Protein AF-A0A3M7R0P4-F1 (afdb_monomer)

Solvent-accessible surface area (backbone atoms only — not comparable to full-atom values): 18781 Å² total; per-residue (Å²): 135,88,77,83,78,81,60,70,71,68,47,66,86,29,44,55,89,46,49,51,70,25,66,38,60,61,33,36,58,45,51,63,69,63,66,59,54,54,45,71,60,75,84,54,96,76,59,86,69,72,52,76,65,66,51,65,67,41,59,77,62,39,54,46,45,60,33,28,41,75,83,81,67,46,54,26,34,36,33,36,58,48,28,71,69,57,50,48,43,46,47,66,75,56,15,62,67,77,87,91,68,101,72,29,47,62,55,64,50,68,78,39,38,78,57,40,37,42,87,70,51,44,71,60,41,50,54,49,31,62,74,66,64,33,66,48,39,77,59,59,42,60,65,56,50,51,42,51,51,50,26,60,46,74,57,41,95,65,80,82,82,52,55,67,54,36,29,40,53,44,45,13,53,53,41,30,46,55,67,31,33,26,68,56,48,28,47,63,44,30,30,94,82,70,36,53,35,45,46,65,76,39,21,27,15,42,28,40,34,28,45,57,74,53,47,36,50,59,79,42,72,85,48,59,68,72,58,45,53,50,50,53,52,41,47,54,53,51,49,46,45,33,55,63,42,100,76,42,40,35,54,38,59,77,68,66,50,43,78,36,28,23,44,34,79,90,78,70,44,50,30,41,73,60,50,60,49,40,37,50,34,59,39,56,59,49,24,71,75,70,36,84,87,57,80,40,80,43,79,64,49,72,38,82,52,68,95,79,42,72,36,88,46,82,55,71,71,61,53,56,73,32,68,38,66,45,47,45,61,55,44,71,72,73,91

Radius of gyration: 20.64 Å; Cα contacts (8 Å, |Δi|>4): 517; chains: 1; bounding box: 51×49×60 Å

Foldseek 3Di:
DDDDDPQLCVVVVQPQVLALLFQDCLCVCVSHPVPQVFPFPPPPPPPPFCDPVLCVVPVQAFQKGWTARPPPRFTKIKTFLGGPVLVVCCCPVQVRDDDDDPDHVCCCCVVCVVCQLDQHDQVSVLVSCVVLVQQQENRDDNVNSVLLCCLSVVSPPDDPPHSVSSNSSSSSSSSCSNRFCVSSCCSSQPVVVVAQAWHWPAGGTRMTMTGDAGHFQVVCPVPDPVVNVLLLVQLLVNQVCCLDDPQLKRKAAPDDDSSQWGADPVVSHIHRHGPRRIHIERLVVLCVVVHVPDADEDEWDWDQPDPPGTDTDDDSVVVNNHSHYCRSVVSSVVD

Structure (mmCIF, N/CA/C/O backbone):
data_AF-A0A3M7R0P4-F1
#
_entry.id   AF-A0A3M7R0P4-F1
#
loop_
_atom_site.group_PDB
_atom_site.id
_atom_site.type_symbol
_atom_site.label_atom_id
_atom_site.label_alt_id
_atom_site.label_comp_id
_atom_site.label_asym_id
_atom_site.label_entity_id
_atom_site.label_seq_id
_atom_site.pdbx_PDB_ins_code
_atom_site.Cartn_x
_atom_site.Cartn_y
_atom_site.Cartn_z
_atom_site.occupancy
_atom_site.B_iso_or_equiv
_atom_site.auth_seq_id
_atom_site.auth_comp_id
_atom_site.auth_asym_id
_atom_site.auth_atom_id
_atom_site.pdbx_PDB_model_num
ATOM 1 N N . MET A 1 1 ? -8.922 9.149 36.152 1.00 27.83 1 MET A N 1
ATOM 2 C CA . MET A 1 1 ? -8.377 8.538 34.925 1.00 27.83 1 MET A CA 1
ATOM 3 C C . MET A 1 1 ? -8.360 9.630 33.878 1.00 27.83 1 MET A C 1
ATOM 5 O O . MET A 1 1 ? -9.424 10.050 33.448 1.00 27.83 1 MET A O 1
ATOM 9 N N . LEU A 1 2 ? -7.178 10.199 33.639 1.00 22.20 2 LEU A N 1
ATOM 10 C CA . LEU A 1 2 ? -6.955 11.249 32.648 1.00 22.20 2 LEU A CA 1
ATOM 11 C C . LEU A 1 2 ? -7.059 10.598 31.268 1.00 22.20 2 LEU A C 1
ATOM 13 O O . LEU A 1 2 ? -6.263 9.726 30.938 1.00 22.20 2 LEU A O 1
ATOM 17 N N . TYR A 1 3 ? -8.099 10.952 30.523 1.00 29.12 3 TYR A N 1
ATOM 18 C CA . TYR A 1 3 ? -8.194 10.632 29.109 1.00 29.12 3 TYR A CA 1
ATOM 19 C C . TYR A 1 3 ? -7.454 11.741 28.373 1.00 29.12 3 TYR A C 1
ATOM 21 O O . TYR A 1 3 ? -7.948 12.865 28.318 1.00 29.12 3 TYR A O 1
ATOM 29 N N . ASP A 1 4 ? -6.264 11.443 27.855 1.00 30.52 4 ASP A N 1
ATOM 30 C CA . ASP A 1 4 ? -5.538 12.409 27.038 1.00 30.52 4 ASP A CA 1
ATOM 31 C C . ASP A 1 4 ? -6.337 12.675 25.755 1.00 30.52 4 ASP A C 1
ATOM 33 O O . ASP A 1 4 ? -6.666 11.770 24.976 1.00 30.52 4 ASP A O 1
ATOM 37 N N . HIS A 1 5 ? -6.722 13.936 25.590 1.00 34.69 5 HIS A N 1
ATOM 38 C CA . HIS A 1 5 ? -7.255 14.475 24.354 1.00 34.69 5 HIS A CA 1
ATOM 39 C C . HIS A 1 5 ? -6.088 14.587 23.370 1.00 34.69 5 HIS A C 1
ATOM 41 O O . HIS A 1 5 ? -5.139 15.320 23.628 1.00 34.69 5 HIS A O 1
ATOM 47 N N . VAL A 1 6 ? -6.140 13.872 22.245 1.00 40.09 6 VAL A N 1
ATOM 48 C CA . VAL A 1 6 ? -5.249 14.175 21.120 1.00 40.09 6 VAL A CA 1
ATOM 49 C C . VAL A 1 6 ? -5.914 15.301 20.342 1.00 40.09 6 VAL A C 1
ATOM 51 O O . VAL A 1 6 ? -6.730 15.063 19.454 1.00 40.09 6 VAL A O 1
ATOM 54 N N . GLU A 1 7 ? -5.623 16.541 20.720 1.00 44.38 7 GLU A N 1
ATOM 55 C CA . GLU A 1 7 ? -5.888 17.674 19.842 1.00 44.38 7 GLU A CA 1
ATOM 56 C C . GLU A 1 7 ? -4.897 17.579 18.676 1.00 44.38 7 GLU A C 1
ATOM 58 O O . GLU A 1 7 ? -3.695 17.781 18.845 1.00 44.38 7 GLU A O 1
ATOM 63 N N . VAL A 1 8 ? -5.387 17.259 17.473 1.00 50.47 8 VAL A N 1
ATOM 64 C CA . VAL A 1 8 ? -4.577 17.330 16.238 1.00 50.47 8 VAL A CA 1
ATOM 65 C C . VAL A 1 8 ? -4.037 18.759 16.015 1.00 50.47 8 VAL A C 1
ATOM 67 O O . VAL A 1 8 ? -3.038 18.947 15.321 1.00 50.47 8 VAL A O 1
ATOM 70 N N . GLU A 1 9 ? -4.631 19.753 16.689 1.00 46.50 9 GLU A N 1
ATOM 71 C CA . GLU A 1 9 ? -4.150 21.136 16.778 1.00 46.50 9 GLU A CA 1
ATOM 72 C C . GLU A 1 9 ? -2.746 21.266 17.393 1.00 46.50 9 GLU A C 1
ATOM 74 O O . GLU A 1 9 ? -2.045 22.229 17.087 1.00 46.50 9 GLU A O 1
ATOM 79 N N . ASP A 1 10 ? -2.274 20.298 18.191 1.00 50.44 10 ASP A N 1
ATOM 80 C CA . ASP A 1 10 ? -0.954 20.384 18.833 1.00 50.44 10 ASP A CA 1
ATOM 81 C C . ASP A 1 10 ? 0.206 20.287 17.819 1.00 50.44 10 ASP A C 1
ATOM 83 O O . ASP A 1 10 ? 1.357 20.527 18.172 1.00 50.44 10 ASP A O 1
ATOM 87 N N . GLY A 1 11 ? -0.049 19.940 16.545 1.00 58.59 11 GLY A N 1
ATOM 88 C CA . GLY A 1 11 ? 0.928 19.947 15.437 1.00 58.59 11 GLY A CA 1
ATOM 89 C C . GLY A 1 11 ? 2.116 18.977 15.584 1.00 58.59 11 GLY A C 1
ATOM 90 O O . GLY A 1 11 ? 2.753 18.602 14.598 1.00 58.59 11 GLY A O 1
ATOM 91 N N . ARG A 1 12 ? 2.387 18.514 16.808 1.00 66.06 12 ARG A N 1
ATOM 92 C CA . ARG A 1 12 ? 3.443 17.592 17.215 1.00 66.06 12 ARG A CA 1
ATOM 93 C C . ARG A 1 12 ? 3.191 16.192 16.680 1.00 66.06 12 ARG A C 1
ATOM 95 O O . ARG A 1 12 ? 4.137 15.560 16.234 1.00 66.06 12 ARG A O 1
ATOM 102 N N . ILE A 1 13 ? 1.932 15.747 16.644 1.00 73.00 13 ILE A N 1
ATOM 103 C CA . ILE A 1 13 ? 1.560 14.439 16.082 1.00 73.00 13 ILE A CA 1
ATOM 104 C C . ILE A 1 13 ? 1.784 14.360 14.565 1.00 73.00 13 ILE A C 1
ATOM 106 O O . ILE A 1 13 ? 2.075 13.287 14.046 1.00 73.00 13 ILE A O 1
ATOM 110 N N . LEU A 1 14 ? 1.683 15.499 13.873 1.00 79.19 14 LEU A N 1
ATOM 111 C CA . LEU A 1 14 ? 1.838 15.593 12.421 1.00 79.19 14 LEU A CA 1
ATOM 112 C C . LEU A 1 14 ? 3.314 15.586 12.007 1.00 79.19 14 LEU A C 1
ATOM 114 O O . LEU A 1 14 ? 3.636 15.164 10.903 1.00 79.19 14 LEU A O 1
ATOM 118 N N . GLU A 1 15 ? 4.217 16.064 12.869 1.00 80.25 15 GLU A N 1
ATOM 119 C CA . GLU A 1 15 ? 5.660 16.149 12.593 1.00 80.25 15 GLU A CA 1
ATOM 120 C C . GLU A 1 15 ? 6.001 16.964 11.324 1.00 80.25 15 GLU A C 1
ATOM 122 O O . GLU A 1 15 ? 6.972 16.691 10.625 1.00 80.25 15 GLU A O 1
ATOM 127 N N . LEU A 1 16 ? 5.240 18.030 11.035 1.00 78.88 16 LEU A N 1
ATOM 128 C CA . LEU A 1 16 ? 5.416 18.859 9.825 1.00 78.88 16 LEU A CA 1
ATOM 129 C C . LEU A 1 16 ? 6.801 19.508 9.691 1.00 78.88 16 LEU A C 1
ATOM 131 O O . LEU A 1 16 ? 7.259 19.791 8.588 1.00 78.88 16 LEU A O 1
ATOM 135 N N . HIS A 1 17 ? 7.503 19.704 10.806 1.00 78.56 17 HIS A N 1
ATOM 136 C CA . HIS A 1 17 ? 8.877 20.207 10.819 1.00 78.56 17 HIS A CA 1
ATOM 137 C C . HIS A 1 17 ? 9.896 19.230 10.195 1.00 78.56 17 HIS A C 1
ATOM 139 O O . HIS A 1 17 ? 11.037 19.620 9.964 1.00 78.56 17 HIS A O 1
ATOM 145 N N . LYS A 1 18 ? 9.501 17.976 9.926 1.00 79.06 18 LYS A N 1
ATOM 146 C CA . LYS A 1 18 ? 10.317 16.942 9.269 1.00 79.06 18 LYS A CA 1
ATOM 147 C C . LYS A 1 18 ? 10.164 16.928 7.742 1.00 79.06 18 LYS A C 1
ATOM 149 O O . LYS A 1 18 ? 10.866 16.177 7.070 1.00 79.06 18 LYS A O 1
ATOM 154 N N . CYS A 1 19 ? 9.266 17.735 7.168 1.00 77.38 19 CYS A N 1
ATOM 155 C CA . CYS A 1 19 ? 9.136 17.852 5.714 1.00 77.38 19 CYS A CA 1
ATOM 156 C C . CYS A 1 19 ? 10.446 18.375 5.075 1.00 77.38 19 CYS A C 1
ATOM 158 O O . CYS A 1 19 ? 11.121 19.214 5.679 1.00 77.38 19 CYS A O 1
ATOM 160 N N . PRO A 1 20 ? 10.839 17.893 3.876 1.00 74.19 20 PRO A N 1
ATOM 161 C CA . PRO A 1 20 ? 10.094 17.081 2.912 1.00 74.19 20 PRO A CA 1
ATOM 162 C C . PRO A 1 20 ? 10.141 15.562 3.169 1.00 74.19 20 PRO A C 1
ATOM 164 O O . PRO A 1 20 ? 9.601 14.805 2.374 1.00 74.19 20 PRO A O 1
ATOM 167 N N . PHE A 1 21 ? 10.709 15.085 4.283 1.00 78.19 21 PHE A N 1
ATOM 168 C CA . PHE A 1 21 ? 10.666 13.666 4.690 1.00 78.19 21 PHE A CA 1
ATOM 169 C C . PHE A 1 21 ? 9.349 13.307 5.404 1.00 78.19 21 PHE A C 1
ATOM 171 O O . PHE A 1 21 ? 9.311 12.588 6.408 1.00 78.19 21 PHE A O 1
ATOM 178 N N . CYS A 1 22 ? 8.259 13.881 4.906 1.00 78.50 22 CYS A N 1
ATOM 179 C CA . CYS A 1 22 ? 6.902 13.711 5.394 1.00 78.50 22 CYS A CA 1
ATOM 180 C C . CYS A 1 22 ? 6.013 13.222 4.238 1.00 78.50 22 CYS A C 1
ATOM 182 O O . CYS A 1 22 ? 6.372 13.356 3.071 1.00 78.50 22 CYS A O 1
ATOM 184 N N . TYR A 1 23 ? 4.866 12.632 4.558 1.00 73.00 23 TYR A N 1
ATOM 185 C CA . TYR A 1 23 ? 4.023 11.900 3.618 1.00 73.00 23 TYR A CA 1
ATOM 186 C C . TYR A 1 23 ? 3.088 12.800 2.795 1.00 73.00 23 TYR A C 1
ATOM 188 O O . TYR A 1 23 ? 2.784 12.495 1.642 1.00 73.00 23 TYR A O 1
ATOM 196 N N . GLY A 1 24 ? 2.625 13.931 3.331 1.00 75.94 24 GLY A N 1
ATOM 197 C CA . GLY A 1 24 ? 1.777 14.808 2.527 1.00 75.94 24 GLY A CA 1
ATOM 198 C C . GLY A 1 24 ? 1.191 16.010 3.241 1.00 75.94 24 GLY A C 1
ATOM 199 O O . GLY A 1 24 ? 1.435 16.243 4.422 1.00 75.94 24 GLY A O 1
ATOM 200 N N . HIS A 1 25 ? 0.430 16.791 2.475 1.00 80.00 25 HIS A N 1
ATOM 201 C CA . HIS A 1 25 ? -0.199 18.032 2.931 1.00 80.00 25 HIS A CA 1
ATOM 202 C C . HIS A 1 25 ? -1.694 18.116 2.592 1.00 80.00 25 HIS A C 1
ATOM 204 O O . HIS A 1 25 ? -2.314 19.152 2.841 1.00 80.00 25 HIS A O 1
ATOM 210 N N . SER A 1 26 ? -2.272 17.059 2.009 1.00 82.38 26 SER A N 1
ATOM 211 C CA . SER A 1 26 ? -3.610 17.096 1.408 1.00 82.38 26 SER A CA 1
ATOM 212 C C . SER A 1 26 ? -4.715 17.393 2.419 1.00 82.38 26 SER A C 1
ATOM 214 O O . SER A 1 26 ? -5.632 18.141 2.099 1.00 82.38 26 SER A O 1
ATOM 216 N N . LEU A 1 27 ? -4.577 16.902 3.654 1.00 84.19 27 LEU A N 1
ATOM 217 C CA . LEU A 1 27 ? -5.499 17.180 4.758 1.00 84.19 27 LEU A CA 1
ATOM 218 C C . LEU A 1 27 ? -4.963 18.191 5.770 1.00 84.19 27 LEU A C 1
ATOM 220 O O . LEU A 1 27 ? -5.668 18.523 6.719 1.00 84.19 27 LEU A O 1
ATOM 224 N N . CYS A 1 28 ? -3.750 18.728 5.599 1.00 80.00 28 CYS A N 1
ATOM 225 C CA . CYS A 1 28 ? -3.178 19.620 6.610 1.00 80.00 28 CYS A CA 1
ATOM 226 C C . CYS A 1 28 ? -4.029 20.859 6.860 1.00 80.00 28 CYS A C 1
ATOM 228 O O . CYS A 1 28 ? -4.191 21.261 8.006 1.00 80.00 28 CYS A O 1
ATOM 230 N N . ASN A 1 29 ? -4.604 21.450 5.811 1.00 78.94 29 ASN A N 1
ATOM 231 C CA . ASN A 1 29 ? -5.456 22.622 5.988 1.00 78.94 29 ASN A CA 1
ATOM 232 C C . ASN A 1 29 ? -6.739 22.300 6.754 1.00 78.94 29 ASN A C 1
ATOM 234 O O . ASN A 1 29 ? -7.184 23.106 7.571 1.00 78.94 29 ASN A O 1
ATOM 238 N N . ASP A 1 30 ? -7.323 21.133 6.495 1.00 77.06 30 ASP A N 1
ATOM 239 C CA . ASP A 1 30 ? -8.558 20.717 7.146 1.00 77.06 30 ASP A CA 1
ATOM 240 C C . ASP A 1 30 ? -8.301 20.403 8.625 1.00 77.06 30 ASP A C 1
ATOM 242 O O . ASP A 1 30 ? -8.999 20.937 9.488 1.00 77.06 30 ASP A O 1
ATOM 246 N N . LEU A 1 31 ? -7.216 19.669 8.903 1.00 75.44 31 LEU A N 1
ATOM 247 C CA . LEU A 1 31 ? -6.789 19.274 10.246 1.00 75.44 31 LEU A CA 1
ATOM 248 C C . LEU A 1 31 ? -6.290 20.444 11.109 1.00 75.44 31 LEU A C 1
ATOM 250 O O . LEU A 1 31 ? -6.565 20.461 12.305 1.00 75.44 31 LEU A O 1
ATOM 254 N N . LEU A 1 32 ? -5.563 21.411 10.533 1.00 72.25 32 LEU A N 1
ATOM 255 C CA . LEU A 1 32 ? -4.961 22.527 11.281 1.00 72.25 32 LEU A CA 1
ATOM 256 C C . LEU A 1 32 ? -5.841 23.776 11.361 1.00 72.25 32 LEU A C 1
ATOM 258 O O . LEU A 1 32 ? -5.790 24.489 12.358 1.00 72.25 32 LEU A O 1
ATOM 262 N N . TYR A 1 33 ? -6.586 24.103 10.298 1.00 63.78 33 TYR A N 1
ATOM 263 C CA . TYR A 1 33 ? -7.186 25.437 10.150 1.00 63.78 33 TYR A CA 1
ATOM 264 C C . TYR A 1 33 ? -8.704 25.436 10.019 1.00 63.78 33 TYR A C 1
ATOM 266 O O . TYR A 1 33 ? -9.334 26.430 10.379 1.00 63.78 33 TYR A O 1
ATOM 274 N N . LYS A 1 34 ? -9.322 24.362 9.513 1.00 57.66 34 LYS A N 1
ATOM 275 C CA . LYS A 1 34 ? -10.789 24.318 9.376 1.00 57.66 34 LYS A CA 1
ATOM 276 C C . LYS A 1 34 ? -11.511 23.829 10.624 1.00 57.66 34 LYS A C 1
ATOM 278 O O . LYS A 1 34 ? -12.738 23.743 10.608 1.00 57.66 34 LYS A O 1
ATOM 283 N N . GLY A 1 35 ? -10.781 23.535 11.700 1.00 50.09 35 GLY A N 1
ATOM 284 C CA . GLY A 1 35 ? -11.378 23.042 12.931 1.00 50.09 35 GLY A CA 1
ATOM 285 C C . GLY A 1 35 ? -12.241 21.816 12.657 1.00 50.09 35 GLY A C 1
ATOM 286 O O . GLY A 1 35 ? -13.380 21.763 13.129 1.00 50.09 35 GLY A O 1
ATOM 287 N N . THR A 1 36 ? -11.745 20.850 11.863 1.00 51.50 36 THR A N 1
ATOM 288 C CA . THR A 1 36 ? -12.281 19.489 11.941 1.00 51.50 36 THR A CA 1
ATOM 289 C C . THR A 1 36 ? -12.105 19.068 13.387 1.00 51.50 36 THR A C 1
ATOM 291 O O . THR A 1 36 ? -11.029 18.638 13.799 1.00 51.50 36 THR A O 1
ATOM 294 N N . LYS A 1 37 ? -13.157 19.260 14.184 1.00 51.06 37 LYS A N 1
ATOM 295 C CA . LYS A 1 37 ? -13.257 18.699 15.518 1.00 51.06 37 LYS A CA 1
ATOM 296 C C . LYS A 1 37 ? -13.439 17.213 15.301 1.00 51.06 37 LYS A C 1
ATOM 298 O O . LYS A 1 37 ? -14.553 16.700 15.314 1.00 51.06 37 LYS A O 1
ATOM 303 N N . LEU A 1 38 ? -12.325 16.542 15.026 1.00 53.44 38 LEU A N 1
ATOM 304 C CA . LEU A 1 38 ? -12.218 15.103 15.103 1.00 53.44 38 LEU A CA 1
ATOM 305 C C . LEU A 1 38 ? -12.467 14.772 16.567 1.00 53.44 38 LEU A C 1
ATOM 307 O O . LEU A 1 38 ? -11.564 14.780 17.401 1.00 53.44 38 LEU A O 1
ATOM 311 N N . ASN A 1 39 ? -13.739 14.595 16.906 1.00 48.69 39 ASN A N 1
ATOM 312 C CA . ASN A 1 39 ? -14.108 14.168 18.233 1.00 48.69 39 ASN A CA 1
ATOM 313 C C . ASN A 1 39 ? -13.543 12.760 18.372 1.00 48.69 39 ASN A C 1
ATOM 315 O O . ASN A 1 39 ? -13.824 11.891 17.538 1.00 48.69 39 ASN A O 1
ATOM 319 N N . ARG A 1 40 ? -12.728 12.543 19.411 1.00 47.59 40 ARG A N 1
ATOM 320 C CA . ARG A 1 40 ? -12.263 11.202 19.755 1.00 47.59 40 ARG A CA 1
ATOM 321 C C . ARG A 1 40 ? -13.493 10.311 19.836 1.00 47.59 40 ARG A C 1
ATOM 323 O O . ARG A 1 40 ? -14.432 10.619 20.576 1.00 47.59 40 ARG A O 1
ATOM 330 N N . TYR A 1 41 ? -13.486 9.225 19.073 1.00 42.53 41 TYR A N 1
ATOM 331 C CA . TYR A 1 41 ? -14.522 8.224 19.214 1.00 42.53 41 TYR A CA 1
ATOM 332 C C . TYR A 1 41 ? -14.327 7.575 20.589 1.00 42.53 41 TYR A C 1
ATOM 334 O O . TYR A 1 41 ? -13.414 6.777 20.800 1.00 42.53 41 TYR A O 1
ATOM 342 N N . ASN A 1 42 ? -15.137 7.989 21.566 1.00 35.34 42 ASN A N 1
ATOM 343 C CA . ASN A 1 42 ? -15.328 7.206 22.775 1.00 35.34 42 ASN A CA 1
ATOM 344 C C . ASN A 1 42 ? -16.021 5.933 22.306 1.00 35.34 42 ASN A C 1
ATOM 346 O O . ASN A 1 42 ? -17.203 5.975 21.971 1.00 35.34 42 ASN A O 1
ATOM 350 N N . ILE A 1 43 ? -15.275 4.832 22.238 1.00 35.84 43 ILE A N 1
ATOM 351 C CA . ILE A 1 43 ? -15.840 3.500 22.036 1.00 35.84 43 ILE A CA 1
ATOM 352 C C . ILE A 1 43 ? -16.697 3.227 23.276 1.00 35.84 43 ILE A C 1
ATOM 354 O O . ILE A 1 43 ? -16.219 2.758 24.307 1.00 35.84 43 ILE A O 1
ATOM 358 N N . GLY A 1 44 ? -17.950 3.677 23.225 1.00 28.59 44 GLY A N 1
ATOM 359 C CA . GLY A 1 44 ? -18.950 3.399 24.236 1.00 28.59 44 GLY A CA 1
ATOM 360 C C . GLY A 1 44 ? -19.260 1.911 24.194 1.00 28.59 44 GLY A C 1
ATOM 361 O O . GLY A 1 44 ? -19.374 1.331 23.117 1.00 28.59 44 GLY A O 1
ATOM 362 N N . PHE A 1 45 ? -19.413 1.305 25.368 1.00 29.58 45 PHE A N 1
ATOM 363 C CA . PHE A 1 45 ? -19.712 -0.115 25.589 1.00 29.58 45 PHE A CA 1
ATOM 364 C C . PHE A 1 45 ? -21.066 -0.603 25.008 1.00 29.58 45 PHE A C 1
ATOM 366 O O . PHE A 1 45 ? -21.576 -1.636 25.431 1.00 29.58 45 PHE A O 1
ATOM 373 N N . GLU A 1 46 ? -21.648 0.100 24.035 1.00 32.94 46 GLU A N 1
ATOM 374 C CA . GLU A 1 46 ? -22.843 -0.331 23.299 1.00 32.94 46 GLU A CA 1
ATOM 375 C C . GLU A 1 46 ? -22.533 -0.845 21.884 1.00 32.94 46 GLU A C 1
ATOM 377 O O . GLU A 1 46 ? -23.267 -1.703 21.391 1.00 32.94 46 GLU A O 1
ATOM 382 N N . ASP A 1 47 ? -21.408 -0.456 21.267 1.00 42.09 47 ASP A N 1
ATOM 383 C CA . ASP A 1 47 ? -20.942 -1.081 20.021 1.00 42.09 47 ASP A CA 1
ATOM 384 C C . ASP A 1 47 ? -20.189 -2.376 20.367 1.00 42.09 47 ASP A C 1
ATOM 386 O O . ASP A 1 47 ? -18.964 -2.468 20.302 1.00 42.09 47 ASP A O 1
ATOM 390 N N . SER A 1 48 ? -20.955 -3.417 20.721 1.00 39.12 48 SER A N 1
ATOM 391 C CA . SER A 1 48 ? -20.519 -4.814 20.957 1.00 39.12 48 SER A CA 1
ATOM 392 C C . SER A 1 48 ? -19.752 -5.469 19.789 1.00 39.12 48 SER A C 1
ATOM 394 O O . SER A 1 48 ? -19.477 -6.671 19.800 1.00 39.12 48 SER A O 1
ATOM 396 N N . LEU A 1 49 ? -19.425 -4.683 18.761 1.00 42.38 49 LEU A N 1
ATOM 397 C CA . LEU A 1 49 ? -18.731 -5.087 17.559 1.00 42.38 49 LEU A CA 1
ATOM 398 C C . LEU A 1 49 ? -17.211 -4.887 17.641 1.00 42.38 49 LEU A C 1
ATOM 400 O O . LEU A 1 49 ? -16.497 -5.653 17.018 1.00 42.38 49 LEU A O 1
ATOM 404 N N . LEU A 1 50 ? -16.701 -3.935 18.426 1.00 48.09 50 LEU A N 1
ATOM 405 C CA . LEU A 1 50 ? -15.260 -3.682 18.553 1.00 48.09 50 LEU A CA 1
ATOM 406 C C . LEU A 1 50 ? -14.774 -4.208 19.904 1.00 48.09 50 LEU A C 1
ATOM 408 O O . LEU A 1 50 ? -14.772 -3.506 20.916 1.00 48.09 50 LEU A O 1
ATOM 412 N N . ASN A 1 51 ? -14.430 -5.494 19.936 1.00 41.69 51 ASN A N 1
ATOM 413 C CA . ASN A 1 51 ? -14.014 -6.162 21.162 1.00 41.69 51 ASN A CA 1
ATOM 414 C C . ASN A 1 51 ? -12.692 -5.578 21.700 1.00 41.69 51 ASN A C 1
ATOM 416 O O . ASN A 1 51 ? -11.820 -5.136 20.953 1.00 41.69 51 ASN A O 1
ATOM 420 N N . THR A 1 52 ? -12.516 -5.624 23.019 1.00 43.75 52 THR A N 1
ATOM 421 C CA . THR A 1 52 ? -11.410 -4.992 23.764 1.00 43.75 52 THR A CA 1
ATOM 422 C C . THR A 1 52 ? -10.023 -5.564 23.421 1.00 43.75 52 THR A C 1
ATOM 424 O O . THR A 1 52 ? -9.017 -4.943 23.749 1.00 43.75 52 THR A O 1
ATOM 427 N N . TYR A 1 53 ? -9.968 -6.711 22.735 1.00 41.59 53 TYR A N 1
ATOM 428 C CA . TYR A 1 53 ? -8.744 -7.351 22.238 1.00 41.59 53 TYR A CA 1
ATOM 429 C C . TYR A 1 53 ? -8.189 -6.697 20.959 1.00 41.59 53 TYR A C 1
ATOM 431 O O . TYR A 1 53 ? -6.982 -6.482 20.878 1.00 41.59 53 TYR A O 1
ATOM 439 N N . PHE A 1 54 ? -9.055 -6.280 20.023 1.00 43.72 54 PHE A N 1
ATOM 440 C CA . PHE A 1 54 ? -8.670 -5.543 18.804 1.00 43.72 54 PHE A CA 1
ATOM 441 C C . PHE A 1 54 ? -7.938 -4.238 19.156 1.00 43.72 54 PHE A C 1
ATOM 443 O O . PHE A 1 54 ? -6.915 -3.878 18.582 1.00 43.72 54 PHE A O 1
ATOM 450 N N . LEU A 1 55 ? -8.420 -3.566 20.201 1.00 46.78 55 LEU A N 1
ATOM 451 C CA . LEU A 1 55 ? -7.858 -2.312 20.685 1.00 46.78 55 LEU A CA 1
ATOM 452 C C . LEU A 1 55 ? -6.543 -2.500 21.455 1.00 46.78 55 LEU A C 1
ATOM 454 O O . LEU A 1 55 ? -5.692 -1.621 21.405 1.00 46.78 55 LEU A O 1
ATOM 458 N N . GLN A 1 56 ? -6.337 -3.621 22.151 1.00 42.03 56 GLN A N 1
ATOM 459 C CA . GLN A 1 56 ? -5.102 -3.842 22.918 1.00 42.03 56 GLN A CA 1
ATOM 460 C C . GLN A 1 56 ? -3.890 -4.146 22.027 1.00 42.03 56 GLN A C 1
ATOM 462 O O . GLN A 1 56 ? -2.788 -3.722 22.371 1.00 42.03 56 GLN A O 1
ATOM 467 N N . ASN A 1 57 ? -4.089 -4.793 20.873 1.00 42.38 57 ASN A N 1
ATOM 468 C CA . ASN A 1 57 ? -3.004 -5.079 19.927 1.00 42.38 57 ASN A CA 1
ATOM 469 C C . ASN A 1 57 ? -2.667 -3.877 19.022 1.00 42.38 57 ASN A C 1
ATOM 471 O O . ASN A 1 57 ? -1.511 -3.697 18.650 1.00 42.38 57 ASN A O 1
ATOM 475 N N . ILE A 1 58 ? -3.641 -3.009 18.717 1.00 47.44 58 ILE A N 1
ATOM 476 C CA . ILE A 1 58 ? -3.468 -1.893 17.768 1.00 47.44 58 ILE A CA 1
ATOM 477 C C . ILE A 1 58 ? -3.135 -0.554 18.461 1.00 47.44 58 ILE A C 1
ATOM 479 O O . ILE A 1 58 ? -2.351 0.237 17.932 1.00 47.44 58 ILE A O 1
ATOM 483 N N . LEU A 1 59 ? -3.658 -0.280 19.666 1.00 45.56 59 LEU A N 1
ATOM 484 C CA . LEU A 1 59 ? -3.590 1.069 20.262 1.00 45.56 59 LEU A CA 1
ATOM 485 C C . LEU A 1 59 ? -2.252 1.456 20.912 1.00 45.56 59 LEU A C 1
ATOM 487 O O . LEU A 1 59 ? -2.134 2.584 21.385 1.00 45.56 59 LEU A O 1
ATOM 491 N N . ASN A 1 60 ? -1.245 0.579 20.951 1.00 42.47 60 ASN A N 1
ATOM 492 C CA . ASN A 1 60 ? 0.055 0.935 21.539 1.00 42.47 60 ASN A CA 1
ATOM 493 C C . ASN A 1 60 ? 1.281 0.457 20.743 1.00 42.47 60 ASN A C 1
ATOM 495 O O . ASN A 1 60 ? 2.398 0.697 21.186 1.00 42.47 60 ASN A O 1
ATOM 499 N N . ILE A 1 61 ? 1.089 -0.206 19.592 1.00 52.41 61 ILE A N 1
ATOM 500 C CA . ILE A 1 61 ? 2.187 -0.795 18.799 1.00 52.41 61 ILE A CA 1
ATOM 501 C C . ILE A 1 61 ? 2.368 -0.099 17.437 1.00 52.41 61 ILE A C 1
ATOM 503 O O . ILE A 1 61 ? 3.488 -0.048 16.950 1.00 52.41 61 ILE A O 1
ATOM 507 N N . LYS A 1 62 ? 1.328 0.507 16.838 1.00 57.72 62 LYS A N 1
ATOM 508 C CA . LYS A 1 62 ? 1.432 1.167 15.511 1.00 57.72 62 LYS A CA 1
ATOM 509 C C . LYS A 1 62 ? 0.960 2.630 15.452 1.00 57.72 62 LYS A C 1
ATOM 511 O O . LYS A 1 62 ? 0.809 3.179 14.370 1.00 57.72 62 LYS A O 1
ATOM 516 N N . ASN A 1 63 ? 0.749 3.308 16.590 1.00 75.25 63 ASN A N 1
ATOM 517 C CA . ASN A 1 63 ? 0.281 4.710 16.609 1.00 75.25 63 ASN A CA 1
ATOM 518 C C . ASN A 1 63 ? -1.006 4.925 15.769 1.00 75.25 63 ASN A C 1
ATOM 520 O O . ASN A 1 63 ? -1.066 5.802 14.901 1.00 75.25 63 ASN A O 1
ATOM 524 N N . VAL A 1 64 ? -2.027 4.102 16.027 1.00 77.12 64 VAL A N 1
ATOM 525 C CA . VAL A 1 64 ? -3.326 4.129 15.340 1.00 77.12 64 VAL A CA 1
ATOM 526 C C . VAL A 1 64 ? -4.382 4.779 16.232 1.00 77.12 64 VAL A C 1
ATOM 528 O O . VAL A 1 64 ? -4.514 4.446 17.411 1.00 77.12 64 VAL A O 1
ATOM 531 N N . PHE A 1 65 ? -5.162 5.696 15.669 1.00 78.62 65 PHE A N 1
ATOM 532 C CA . PHE A 1 65 ? -6.186 6.467 16.364 1.00 78.62 65 PHE A CA 1
ATOM 533 C C . PHE A 1 65 ? -7.513 6.399 15.608 1.00 78.62 65 PHE A C 1
ATOM 535 O O . PHE A 1 65 ? -7.545 6.407 14.384 1.00 78.62 65 PHE A O 1
ATOM 542 N N . PHE A 1 66 ? -8.625 6.389 16.338 1.00 79.06 66 PHE A N 1
ATOM 543 C CA . PHE A 1 66 ? -9.968 6.368 15.757 1.00 79.06 66 PHE A CA 1
ATOM 544 C C . PHE A 1 66 ? -10.636 7.730 15.913 1.00 79.06 66 PHE A C 1
ATOM 546 O O . PHE A 1 66 ? -10.608 8.331 16.995 1.00 79.06 66 PHE A O 1
ATOM 553 N N . ALA A 1 67 ? -11.269 8.201 14.844 1.00 74.88 67 ALA A N 1
ATOM 554 C CA . ALA A 1 67 ? -11.887 9.515 14.796 1.00 74.88 67 ALA A CA 1
ATOM 555 C C . ALA A 1 67 ? -13.257 9.484 14.112 1.00 74.88 67 ALA A C 1
ATOM 557 O O . ALA A 1 67 ? -13.570 8.595 13.320 1.00 74.88 67 ALA A O 1
ATOM 558 N N . LEU A 1 68 ? -14.071 10.489 14.425 1.00 75.75 68 LEU A N 1
ATOM 559 C CA . LEU A 1 68 ? -15.337 10.762 13.759 1.00 75.75 68 LEU A CA 1
ATOM 560 C C . LEU A 1 68 ? -15.282 12.175 13.181 1.00 75.75 68 LEU A C 1
ATOM 562 O O . LEU A 1 68 ? -14.973 13.122 13.909 1.00 75.75 68 LEU A O 1
ATOM 566 N N . ASP A 1 69 ? -15.609 12.330 11.900 1.00 72.19 69 ASP A N 1
ATOM 567 C CA . ASP A 1 69 ? -15.826 13.660 11.338 1.00 72.19 69 ASP A CA 1
ATOM 568 C C . ASP A 1 69 ? -17.103 14.240 11.948 1.00 72.19 69 ASP A C 1
ATOM 570 O O . ASP A 1 69 ? -18.200 13.719 11.739 1.00 72.19 69 ASP A O 1
ATOM 574 N N . SER A 1 70 ? -16.972 15.341 12.686 1.00 69.31 70 SER A N 1
ATOM 575 C CA . SER A 1 70 ? -18.106 16.034 13.294 1.00 69.31 70 SER A CA 1
ATOM 576 C C . SER A 1 70 ? -19.137 16.540 12.282 1.00 69.31 70 SER A C 1
ATOM 578 O O . SER A 1 70 ? -20.280 16.771 12.669 1.00 69.31 70 SER A O 1
ATOM 580 N N . TYR A 1 71 ? -18.744 16.753 11.022 1.00 71.50 71 TYR A N 1
ATOM 581 C CA . TYR A 1 71 ? -19.626 17.301 9.993 1.00 71.50 71 TYR A CA 1
ATOM 582 C C . TYR A 1 71 ? -20.376 16.213 9.224 1.00 71.50 71 TYR A C 1
ATOM 584 O O . TYR A 1 71 ? -21.602 16.267 9.140 1.00 71.50 71 TYR A O 1
ATOM 592 N N . SER A 1 72 ? -19.665 15.233 8.661 1.00 77.38 72 SER A N 1
ATOM 593 C CA . SER A 1 72 ? -20.287 14.149 7.886 1.00 77.38 72 SER A CA 1
ATOM 594 C C . SER A 1 72 ? -20.767 12.970 8.737 1.00 77.38 72 SER A C 1
ATOM 596 O O . SER A 1 72 ? -21.584 12.179 8.270 1.00 77.38 72 SER A O 1
ATOM 598 N N . GLY A 1 73 ? -20.270 12.824 9.969 1.00 76.38 73 GLY A N 1
ATOM 599 C CA . GLY A 1 73 ? -20.468 11.618 10.775 1.00 76.38 73 GLY A CA 1
ATOM 600 C C . GLY A 1 73 ? -19.660 10.412 10.281 1.00 76.38 73 GLY A C 1
ATOM 601 O O . GLY A 1 73 ? -19.895 9.296 10.739 1.00 76.38 73 GLY A O 1
ATOM 602 N N . GLN A 1 74 ? -18.720 10.609 9.351 1.00 81.25 74 GLN A N 1
ATOM 603 C CA . GLN A 1 74 ? -17.874 9.545 8.820 1.00 81.25 74 GLN A CA 1
ATOM 604 C C . GLN A 1 74 ? -16.900 9.039 9.892 1.00 81.25 74 GLN A C 1
ATOM 606 O O . GLN A 1 74 ? -16.161 9.825 10.493 1.00 81.25 74 GLN A O 1
ATOM 611 N N . LYS A 1 75 ? -16.878 7.718 10.119 1.00 82.44 75 LYS A N 1
ATOM 612 C CA . LYS A 1 75 ? -15.877 7.054 10.968 1.00 82.44 75 LYS A CA 1
ATOM 613 C C . LYS A 1 75 ? -14.564 6.896 10.192 1.00 82.44 75 LYS A C 1
ATOM 615 O O . LYS A 1 75 ? -14.582 6.531 9.013 1.00 82.44 75 LYS A O 1
ATOM 620 N N . MET A 1 76 ? -13.447 7.176 10.857 1.00 84.38 76 MET A N 1
ATOM 621 C CA . MET A 1 76 ? -12.110 7.237 10.266 1.00 84.38 76 MET A CA 1
ATOM 622 C C . MET A 1 76 ? -11.058 6.597 11.167 1.00 84.38 76 MET A C 1
ATOM 624 O O . MET A 1 76 ? -11.184 6.602 12.397 1.00 84.38 76 MET A O 1
ATOM 628 N N . VAL A 1 77 ? -9.987 6.128 10.538 1.00 86.81 77 VAL A N 1
ATOM 629 C CA . VAL A 1 77 ? -8.752 5.698 11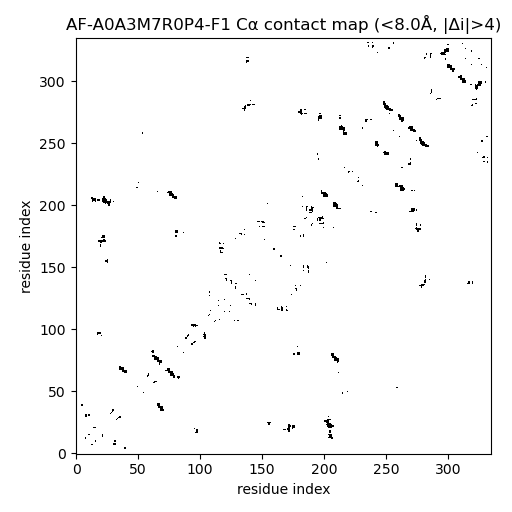.189 1.00 86.81 77 VAL A CA 1
ATOM 630 C C . VAL A 1 77 ? -7.647 6.677 10.812 1.00 86.81 77 VAL A C 1
ATOM 632 O O . VAL A 1 77 ? -7.528 7.089 9.661 1.00 86.81 77 VAL A O 1
ATOM 635 N N . ILE A 1 78 ? -6.858 7.082 11.800 1.00 85.19 78 ILE A N 1
ATOM 636 C CA . ILE A 1 78 ? -5.671 7.914 11.642 1.00 85.19 78 ILE A CA 1
ATOM 637 C C . ILE A 1 78 ? -4.478 7.059 12.034 1.00 85.19 78 ILE A C 1
ATOM 639 O O . ILE A 1 78 ? -4.398 6.612 13.177 1.00 85.19 78 ILE A O 1
ATOM 643 N N . LYS A 1 79 ? -3.540 6.855 11.117 1.00 87.19 79 LYS A N 1
ATOM 644 C CA . LYS A 1 79 ? -2.330 6.066 11.372 1.00 87.19 79 LYS A CA 1
ATOM 645 C C . LYS A 1 79 ? -1.104 6.948 11.212 1.00 87.19 79 LYS A C 1
ATOM 647 O O . LYS A 1 79 ? -1.043 7.738 10.266 1.00 87.19 79 LYS A O 1
ATOM 652 N N . LYS A 1 80 ? -0.118 6.829 12.108 1.00 87.19 80 LYS A N 1
ATOM 653 C CA . LYS A 1 80 ? 1.245 7.250 11.745 1.00 87.19 80 LYS A CA 1
ATOM 654 C C . LYS A 1 80 ? 1.814 6.257 10.739 1.00 87.19 80 LYS A C 1
ATOM 656 O O . LYS A 1 80 ? 1.413 5.103 10.719 1.00 87.19 80 LYS A O 1
ATOM 661 N N . LEU A 1 81 ? 2.776 6.709 9.940 1.00 87.00 81 LEU A N 1
ATOM 662 C CA . LEU A 1 81 ? 3.424 5.842 8.954 1.00 87.00 81 LEU A CA 1
ATOM 663 C C . LEU A 1 81 ? 4.135 4.645 9.581 1.00 87.00 81 LEU A C 1
ATOM 665 O O . LEU A 1 81 ? 4.243 3.624 8.934 1.00 87.00 81 LEU A O 1
ATOM 669 N N . ALA A 1 82 ? 4.655 4.768 10.795 1.00 86.12 82 ALA A N 1
ATOM 670 C CA . ALA A 1 82 ? 5.349 3.673 11.453 1.00 86.12 82 ALA A CA 1
ATOM 671 C C . ALA A 1 82 ? 5.274 3.829 12.973 1.00 86.12 82 ALA A C 1
ATOM 673 O O . ALA A 1 82 ? 4.809 4.857 13.503 1.00 86.12 82 ALA A O 1
ATOM 674 N N . HIS A 1 83 ? 5.747 2.811 13.690 1.00 84.06 83 HIS A N 1
ATOM 675 C CA . HIS A 1 83 ? 5.893 2.909 15.131 1.00 84.06 83 HIS A CA 1
ATOM 676 C C . HIS A 1 83 ? 6.911 3.998 15.498 1.00 84.06 83 HIS A C 1
ATOM 678 O O . HIS A 1 83 ? 7.817 4.333 14.734 1.00 84.06 83 HIS A O 1
ATOM 684 N N . SER A 1 84 ? 6.785 4.565 16.700 1.00 81.88 84 SER A N 1
ATOM 685 C CA . SER A 1 84 ? 7.645 5.670 17.141 1.00 81.88 84 SER A CA 1
ATOM 686 C C . SER A 1 84 ? 9.127 5.286 17.121 1.00 81.88 84 SER A C 1
ATOM 688 O O . SER A 1 84 ? 9.948 6.096 16.715 1.00 81.88 84 SER A O 1
ATOM 690 N N . SER A 1 85 ? 9.467 4.039 17.470 1.00 82.62 85 SER A N 1
ATOM 691 C CA . SER A 1 85 ? 10.854 3.558 17.419 1.00 82.62 85 SER A CA 1
ATOM 692 C C . SER A 1 85 ? 11.411 3.471 15.999 1.00 82.62 85 SER A C 1
ATOM 694 O O . SER A 1 85 ? 12.581 3.769 15.797 1.00 82.62 85 SER A O 1
ATOM 696 N N . GLU A 1 86 ? 10.592 3.075 15.024 1.00 82.75 86 GLU A N 1
ATOM 697 C CA . GLU A 1 86 ? 10.995 2.979 13.616 1.00 82.75 86 GLU A CA 1
ATOM 698 C C . GLU A 1 86 ? 11.168 4.372 13.009 1.00 82.75 86 GLU A C 1
ATOM 700 O O . GLU A 1 86 ? 12.129 4.619 12.287 1.00 82.75 86 GLU A O 1
ATOM 705 N N . LEU A 1 87 ? 10.278 5.312 13.351 1.00 82.75 87 LEU A N 1
ATOM 706 C CA . LEU A 1 87 ? 10.415 6.719 12.967 1.00 82.75 87 LEU A CA 1
ATOM 707 C C . LEU A 1 87 ? 11.646 7.368 13.615 1.00 82.75 87 LEU A C 1
ATOM 709 O O . LEU A 1 87 ? 12.355 8.123 12.951 1.00 82.75 87 LEU A O 1
ATOM 713 N N . ASP A 1 88 ? 11.924 7.063 14.884 1.00 81.50 88 ASP A N 1
ATOM 714 C CA . ASP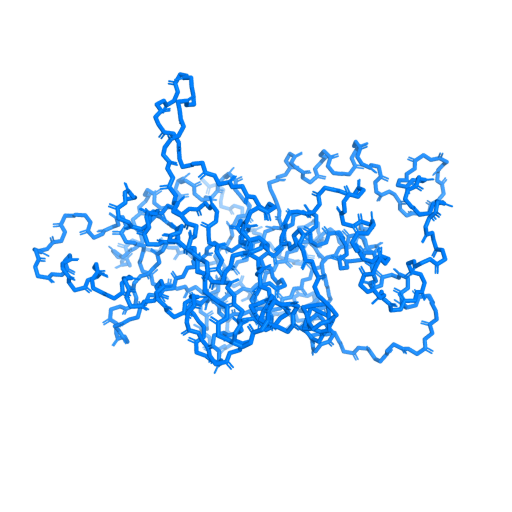 A 1 88 ? 13.118 7.540 15.584 1.00 81.50 88 ASP A CA 1
ATOM 715 C C . ASP A 1 88 ? 14.396 6.957 14.970 1.00 81.50 88 ASP A C 1
ATOM 717 O O . ASP A 1 88 ? 15.365 7.687 14.755 1.00 81.50 88 ASP A O 1
ATOM 721 N N . GLU A 1 89 ? 14.404 5.663 14.645 1.00 80.69 89 GLU A N 1
ATOM 722 C CA . GLU A 1 89 ? 15.503 5.010 13.933 1.00 80.69 89 GLU A CA 1
ATOM 723 C C . GLU A 1 89 ? 15.708 5.625 12.545 1.00 80.69 89 GLU A C 1
ATOM 725 O O . GLU A 1 89 ? 16.830 5.987 12.185 1.00 80.69 89 GLU A O 1
ATOM 730 N N . PHE A 1 90 ? 14.635 5.827 11.789 1.00 79.38 90 PHE A N 1
ATOM 731 C CA . PHE A 1 90 ? 14.677 6.508 10.502 1.00 79.38 90 PHE A CA 1
ATOM 732 C C . PHE A 1 90 ? 15.240 7.934 10.631 1.00 79.38 90 PHE A C 1
ATOM 734 O O . PHE A 1 90 ? 16.089 8.366 9.849 1.00 79.38 90 PHE A O 1
ATOM 741 N N . ASP A 1 91 ? 14.846 8.675 11.662 1.00 77.19 91 ASP A N 1
ATOM 742 C CA . ASP A 1 91 ? 15.335 10.033 11.878 1.00 77.19 91 ASP A CA 1
ATOM 743 C C . ASP A 1 91 ? 16.810 10.077 12.311 1.00 77.19 91 ASP A C 1
ATOM 745 O O . ASP A 1 91 ? 17.561 10.939 11.839 1.00 77.19 91 ASP A O 1
ATOM 749 N N . GLN A 1 92 ? 17.238 9.161 13.185 1.00 72.62 92 GLN A N 1
ATOM 750 C CA . GLN A 1 92 ? 18.567 9.162 13.809 1.00 72.62 92 GLN A CA 1
ATOM 751 C C . GLN A 1 92 ? 19.627 8.392 13.004 1.00 72.62 92 GLN A C 1
ATOM 753 O O . GLN A 1 92 ? 20.742 8.893 12.827 1.00 72.62 92 GLN A O 1
ATOM 758 N N . ASN A 1 93 ? 19.300 7.195 12.509 1.00 62.91 93 ASN A N 1
ATOM 759 C CA . ASN A 1 93 ? 20.241 6.276 11.855 1.00 62.91 93 ASN A CA 1
ATOM 760 C C . ASN A 1 93 ? 20.319 6.505 10.342 1.00 62.91 93 ASN A C 1
ATOM 762 O O . ASN A 1 93 ? 21.423 6.559 9.794 1.00 62.91 93 ASN A O 1
ATOM 766 N N . GLU A 1 94 ? 19.180 6.731 9.677 1.00 60.25 94 GLU A N 1
ATOM 767 C CA . GLU A 1 94 ? 19.142 7.121 8.252 1.00 60.25 94 GLU A CA 1
ATOM 768 C C . GLU A 1 94 ? 19.421 8.628 8.063 1.00 60.25 94 GLU A C 1
ATOM 770 O O . GLU A 1 94 ? 19.698 9.107 6.957 1.00 60.25 94 GLU A O 1
ATOM 775 N N . LYS A 1 95 ? 19.461 9.366 9.185 1.00 53.84 95 LYS A N 1
ATOM 776 C CA . LYS A 1 95 ? 19.856 10.769 9.322 1.00 53.84 95 LYS A CA 1
ATOM 777 C C . LYS A 1 95 ? 19.063 11.678 8.373 1.00 53.84 95 LYS A C 1
ATOM 779 O O . LYS A 1 95 ? 19.609 12.234 7.432 1.00 53.84 95 LYS A O 1
ATOM 784 N N . MET A 1 96 ? 17.774 11.881 8.595 1.00 57.28 96 MET A N 1
ATOM 785 C CA . MET A 1 96 ? 16.894 12.633 7.680 1.00 57.28 96 MET A CA 1
ATOM 786 C C . MET A 1 96 ? 16.770 14.133 8.028 1.00 57.28 96 MET A C 1
ATOM 788 O O . MET A 1 96 ? 15.674 14.664 8.186 1.00 57.28 96 MET A O 1
ATOM 792 N N . CYS A 1 97 ? 17.882 14.858 8.188 1.00 46.84 97 CYS A N 1
ATOM 793 C CA . CYS A 1 97 ? 17.841 16.303 8.462 1.00 46.84 97 CYS A CA 1
ATOM 794 C C . CYS A 1 97 ? 17.695 17.132 7.187 1.00 46.84 97 CYS A C 1
ATOM 796 O O . CYS A 1 97 ? 18.485 16.996 6.248 1.00 46.84 97 CYS A O 1
ATOM 798 N N . VAL A 1 98 ? 16.800 18.118 7.236 1.00 41.91 98 VAL A N 1
ATOM 799 C CA . VAL A 1 98 ? 16.836 19.287 6.357 1.00 41.91 98 VAL A CA 1
ATOM 800 C C . VAL A 1 98 ? 17.383 20.497 7.106 1.00 41.91 98 VAL A C 1
ATOM 802 O O . VAL A 1 98 ? 16.939 20.828 8.198 1.00 41.91 98 VAL A O 1
ATOM 805 N N . LYS A 1 99 ? 18.326 21.161 6.424 1.00 44.22 99 LYS A N 1
ATOM 806 C CA . LYS A 1 99 ? 18.970 22.456 6.701 1.00 44.22 99 LYS A CA 1
ATOM 807 C C . LYS A 1 99 ? 19.917 22.509 7.916 1.00 44.22 99 LYS A C 1
ATOM 809 O O . LYS A 1 99 ? 19.508 22.625 9.061 1.00 44.22 99 LYS A O 1
ATOM 814 N N . ASN A 1 100 ? 21.208 22.597 7.565 1.00 45.59 100 ASN A N 1
ATOM 815 C CA . ASN A 1 100 ? 22.345 23.117 8.341 1.00 45.59 100 ASN A CA 1
ATOM 816 C C . ASN A 1 100 ? 23.184 22.210 9.258 1.00 45.59 100 ASN A C 1
ATOM 818 O O . ASN A 1 100 ? 23.950 22.759 10.040 1.00 45.59 100 ASN A O 1
ATOM 822 N N . GLU A 1 101 ? 23.233 20.885 9.079 1.00 39.88 101 GLU A N 1
ATOM 823 C CA . GLU A 1 101 ? 24.342 20.090 9.648 1.00 39.88 101 GLU A CA 1
ATOM 824 C C . GLU A 1 101 ? 24.860 19.002 8.690 1.00 39.88 101 GLU A C 1
ATOM 826 O O . GLU A 1 101 ? 24.106 18.341 7.979 1.00 39.88 101 GLU A O 1
ATOM 831 N N . ASN A 1 102 ? 26.189 18.837 8.657 1.00 40.94 102 ASN A N 1
ATOM 832 C CA . ASN A 1 102 ? 26.991 18.049 7.702 1.00 40.94 102 ASN A CA 1
ATOM 833 C C . ASN A 1 102 ? 26.813 16.516 7.779 1.00 40.94 102 ASN A C 1
ATOM 835 O O . ASN A 1 102 ? 27.706 15.750 7.416 1.00 40.94 102 ASN A O 1
ATOM 839 N N . SER A 1 103 ? 25.676 16.021 8.245 1.00 45.38 103 SER A N 1
ATOM 840 C CA . SER A 1 103 ? 25.526 14.617 8.607 1.00 45.38 103 SER A CA 1
ATOM 841 C C . SER A 1 103 ? 24.064 14.189 8.508 1.00 45.38 103 SER A C 1
ATOM 843 O O . SER A 1 103 ? 23.492 13.847 9.529 1.00 45.38 103 SER A O 1
ATOM 845 N N . CYS A 1 104 ? 23.458 14.205 7.313 1.00 45.47 104 CYS A N 1
ATOM 846 C CA . CYS A 1 104 ? 22.091 13.705 7.118 1.00 45.47 104 CYS A CA 1
ATOM 847 C C . CYS A 1 104 ? 21.799 13.276 5.660 1.00 45.47 104 CYS A C 1
ATOM 849 O O . CYS A 1 104 ? 22.187 14.022 4.769 1.00 45.47 104 CYS A O 1
ATOM 851 N N . LEU A 1 105 ? 21.266 12.053 5.415 1.00 50.97 105 LEU A N 1
ATOM 852 C CA . LEU A 1 105 ? 20.941 11.366 4.139 1.00 50.97 105 LEU A CA 1
ATOM 853 C C . LEU A 1 105 ? 21.887 11.744 2.991 1.00 50.97 105 LEU A C 1
ATOM 855 O O . LEU A 1 105 ? 21.545 11.881 1.817 1.00 50.97 105 LEU A O 1
ATOM 859 N N . ASN A 1 106 ? 23.145 11.933 3.370 1.00 53.19 106 ASN A N 1
ATOM 860 C CA . ASN A 1 106 ? 24.099 12.755 2.639 1.00 53.19 106 ASN A CA 1
ATOM 861 C C . ASN A 1 106 ? 24.820 11.920 1.587 1.00 53.19 106 ASN A C 1
ATOM 863 O O . ASN A 1 106 ? 25.787 12.373 0.994 1.00 53.19 106 ASN A O 1
ATOM 867 N N . LYS A 1 107 ? 24.420 10.655 1.421 1.00 51.91 107 LYS A N 1
ATOM 868 C CA . LYS A 1 107 ? 25.017 9.709 0.488 1.00 51.91 107 LYS A CA 1
ATOM 869 C C . LYS A 1 107 ? 24.077 9.470 -0.684 1.00 51.91 107 LYS A C 1
ATOM 871 O O . LYS A 1 107 ? 24.508 9.717 -1.795 1.00 51.91 107 LYS A O 1
ATOM 876 N N . ALA A 1 108 ? 22.802 9.130 -0.470 1.00 54.25 108 ALA A N 1
ATOM 877 C CA . ALA A 1 108 ? 21.823 9.045 -1.563 1.00 54.25 108 ALA A CA 1
ATOM 878 C C . ALA A 1 108 ? 21.624 10.401 -2.252 1.00 54.25 108 ALA A C 1
ATOM 880 O O . ALA A 1 108 ? 21.773 10.499 -3.463 1.00 54.25 108 ALA A O 1
ATOM 881 N N . ILE A 1 109 ? 21.390 11.469 -1.483 1.00 61.81 109 ILE A N 1
ATOM 882 C CA . ILE A 1 109 ? 21.207 12.822 -2.029 1.00 61.81 109 ILE A CA 1
ATOM 883 C C . ILE A 1 109 ? 22.498 13.337 -2.683 1.00 61.81 109 ILE A C 1
ATOM 885 O O . ILE A 1 109 ? 22.455 13.987 -3.722 1.00 61.81 109 ILE A O 1
ATOM 889 N N . LYS A 1 110 ? 23.674 13.016 -2.136 1.00 61.50 110 LYS A N 1
ATOM 890 C CA . LYS A 1 110 ? 24.956 13.439 -2.726 1.00 61.50 110 LYS A CA 1
ATOM 891 C C . LYS A 1 110 ? 25.362 12.621 -3.952 1.00 61.50 110 LYS A C 1
ATOM 893 O O . LYS A 1 110 ? 25.971 13.174 -4.859 1.00 61.50 110 LYS A O 1
ATOM 898 N N . LEU A 1 111 ? 25.056 11.323 -3.980 1.00 61.19 111 LEU A N 1
ATOM 89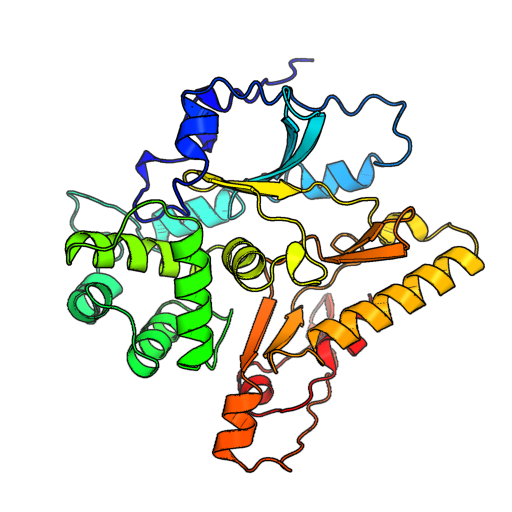9 C CA . LEU A 1 111 ? 25.361 10.427 -5.102 1.00 61.19 111 LEU A CA 1
ATOM 900 C C . LEU A 1 111 ? 24.334 10.557 -6.231 1.00 61.19 111 LEU A C 1
ATOM 902 O O . LEU A 1 111 ? 24.693 10.436 -7.398 1.00 61.19 111 LEU A O 1
ATOM 906 N N . TYR A 1 112 ? 23.072 10.815 -5.887 1.00 68.38 112 TYR A N 1
ATOM 907 C CA . TYR A 1 112 ? 21.936 10.742 -6.802 1.00 68.38 112 TYR A CA 1
ATOM 908 C C . TYR A 1 112 ? 21.055 11.999 -6.794 1.00 68.38 112 TYR A C 1
ATOM 910 O O . TYR A 1 112 ? 19.970 11.983 -7.365 1.00 68.38 112 TYR A O 1
ATOM 918 N N . GLY A 1 113 ? 21.497 13.114 -6.209 1.00 72.06 113 GLY A N 1
ATOM 919 C CA . GLY A 1 113 ? 20.702 14.347 -6.126 1.00 72.06 113 GLY A CA 1
ATOM 920 C C . GLY A 1 113 ? 20.220 14.859 -7.484 1.00 72.06 113 GLY A C 1
ATOM 921 O O . GLY A 1 113 ? 19.089 15.315 -7.601 1.00 72.06 113 GLY A O 1
ATOM 922 N N . GLU A 1 114 ? 21.022 14.700 -8.539 1.00 76.19 114 GLU A N 1
ATOM 923 C CA . GLU A 1 114 ? 20.608 15.037 -9.911 1.00 76.19 114 GLU A CA 1
ATOM 924 C C . GLU A 1 114 ? 19.496 14.129 -10.453 1.00 76.19 114 GLU A C 1
ATOM 926 O O . GLU A 1 114 ? 18.661 14.576 -11.238 1.00 76.19 114 GLU A O 1
ATOM 931 N N . ILE A 1 115 ? 19.456 12.869 -10.017 1.00 78.44 115 ILE A N 1
ATOM 932 C CA . ILE A 1 115 ? 18.379 11.933 -10.350 1.00 78.44 115 ILE A CA 1
ATOM 933 C C . ILE A 1 115 ? 17.093 12.339 -9.616 1.00 78.44 115 ILE A C 1
ATOM 935 O O . ILE A 1 115 ? 16.028 12.355 -10.224 1.00 78.44 115 ILE A O 1
ATOM 939 N N . ILE A 1 116 ? 17.198 12.723 -8.339 1.00 77.06 116 ILE A N 1
ATOM 940 C CA . ILE A 1 116 ? 16.060 13.107 -7.484 1.00 77.06 116 ILE A CA 1
ATOM 941 C C . ILE A 1 116 ? 15.407 14.418 -7.945 1.00 77.06 116 ILE A C 1
ATOM 943 O O . ILE A 1 116 ? 14.219 14.615 -7.736 1.00 77.06 116 ILE A O 1
ATOM 947 N N . LYS A 1 117 ? 16.124 15.301 -8.644 1.00 79.25 117 LYS A N 1
ATOM 948 C CA . LYS A 1 117 ? 15.560 16.554 -9.187 1.00 79.25 117 LYS A CA 1
ATOM 949 C C . LYS A 1 117 ? 14.617 16.369 -10.383 1.00 79.25 117 LYS A C 1
ATOM 951 O O . LYS A 1 117 ? 14.094 17.352 -10.900 1.00 79.25 117 LYS A O 1
ATOM 956 N N . ARG A 1 118 ? 14.452 15.149 -10.902 1.00 82.62 118 ARG A N 1
ATOM 957 C CA . ARG A 1 118 ? 13.674 14.875 -12.121 1.00 82.62 118 ARG A CA 1
ATOM 958 C C . ARG A 1 118 ? 12.683 13.749 -11.875 1.00 82.62 118 ARG A C 1
ATOM 960 O O . ARG A 1 118 ? 12.882 12.930 -10.985 1.00 82.62 118 ARG A O 1
ATOM 967 N N . LYS A 1 119 ? 11.636 13.663 -12.699 1.00 82.56 119 LYS A N 1
ATOM 968 C CA . LYS A 1 119 ? 10.766 12.481 -12.711 1.00 82.56 119 LYS A CA 1
ATOM 969 C C . LYS A 1 119 ? 11.618 11.227 -12.928 1.00 82.56 119 LYS A C 1
ATOM 971 O O . LYS A 1 119 ? 12.405 11.174 -13.880 1.00 82.56 119 LYS A O 1
ATOM 976 N N . PHE A 1 120 ? 11.466 10.237 -12.055 1.00 86.25 120 PHE A N 1
ATOM 977 C CA . PHE A 1 120 ? 12.260 9.022 -12.138 1.00 86.25 120 PHE A CA 1
ATOM 978 C C . PHE A 1 120 ? 11.904 8.221 -13.393 1.00 86.25 120 PHE A C 1
ATOM 980 O O . PHE A 1 120 ? 10.739 7.939 -13.664 1.00 86.25 120 PHE A O 1
ATOM 987 N N . ASN A 1 121 ? 12.924 7.820 -14.152 1.00 88.19 121 ASN A N 1
ATOM 988 C CA . ASN A 1 121 ? 12.777 6.717 -15.096 1.00 88.19 121 ASN A CA 1
ATOM 989 C C . ASN A 1 121 ? 12.969 5.382 -14.365 1.00 88.19 121 ASN A C 1
ATOM 991 O O . ASN A 1 121 ? 13.540 5.341 -13.270 1.00 88.19 121 ASN A O 1
ATOM 995 N N . GLN A 1 122 ? 12.566 4.289 -15.011 1.00 88.81 122 GLN A N 1
ATOM 996 C CA . GLN A 1 122 ? 12.637 2.942 -14.451 1.00 88.81 122 GLN A CA 1
ATOM 997 C C . GLN A 1 122 ? 14.006 2.588 -13.857 1.00 88.81 122 GLN A C 1
ATOM 999 O O . GLN A 1 122 ? 14.095 2.205 -12.695 1.00 88.81 122 GLN A O 1
ATOM 1004 N N . LYS A 1 123 ? 15.089 2.774 -14.620 1.00 89.19 123 LYS A N 1
ATOM 1005 C CA . LYS A 1 123 ? 16.446 2.417 -14.182 1.00 89.19 123 LYS A CA 1
ATOM 1006 C C . LYS A 1 123 ? 16.885 3.229 -12.967 1.00 89.19 123 LYS A C 1
ATOM 1008 O O . LYS A 1 123 ? 17.461 2.681 -12.028 1.00 89.19 123 LYS A O 1
ATOM 1013 N N . SER A 1 124 ? 16.634 4.536 -12.993 1.00 85.94 124 SER A N 1
ATOM 1014 C CA . SER A 1 124 ? 16.980 5.419 -11.883 1.00 85.94 124 SER A CA 1
ATOM 1015 C C . SER A 1 124 ? 16.191 5.097 -10.620 1.00 85.94 124 SER A C 1
ATOM 1017 O O . SER A 1 124 ? 16.776 5.062 -9.541 1.00 85.94 124 SER A O 1
ATOM 1019 N N . PHE A 1 125 ? 14.896 4.804 -10.770 1.00 87.06 125 PHE A N 1
ATOM 1020 C CA . PHE A 1 125 ? 14.036 4.449 -9.654 1.00 87.06 125 PHE A CA 1
ATOM 1021 C C . PHE A 1 125 ? 14.481 3.134 -9.030 1.00 87.06 125 PHE A C 1
ATOM 1023 O O . PHE A 1 125 ? 14.725 3.095 -7.835 1.00 87.06 125 PHE A O 1
ATOM 1030 N N . GLN A 1 126 ? 14.718 2.110 -9.856 1.00 87.06 126 GLN A N 1
ATOM 1031 C CA . GLN A 1 126 ? 15.209 0.809 -9.409 1.00 87.06 126 GLN A CA 1
ATOM 1032 C C . GLN A 1 126 ? 16.554 0.907 -8.675 1.00 87.06 126 GLN A C 1
ATOM 1034 O O . GLN A 1 126 ? 16.798 0.232 -7.680 1.00 87.06 126 GLN A O 1
ATOM 1039 N N . THR A 1 127 ? 17.457 1.757 -9.172 1.00 84.69 127 THR A N 1
ATOM 1040 C CA . THR A 1 127 ? 18.763 1.968 -8.531 1.00 84.69 127 THR A CA 1
ATOM 1041 C C . THR A 1 127 ? 18.590 2.572 -7.138 1.00 84.69 127 THR A C 1
ATOM 1043 O O . THR A 1 127 ? 19.243 2.137 -6.191 1.00 84.69 127 THR A O 1
ATOM 1046 N N . LEU A 1 128 ? 17.704 3.563 -7.008 1.00 79.81 128 LEU A N 1
ATOM 1047 C CA . LEU A 1 128 ? 17.412 4.224 -5.739 1.00 79.81 128 LEU A CA 1
ATOM 1048 C C . LEU A 1 128 ? 16.639 3.321 -4.780 1.00 79.81 128 LEU A C 1
ATOM 1050 O O . LEU A 1 128 ? 16.997 3.262 -3.610 1.00 79.81 128 LEU A O 1
ATOM 1054 N N . SER A 1 129 ? 15.634 2.591 -5.262 1.00 83.19 129 SER A N 1
ATOM 1055 C CA . SER A 1 129 ? 14.847 1.668 -4.446 1.00 83.19 129 SER A CA 1
ATOM 1056 C C . SER A 1 129 ? 15.719 0.558 -3.873 1.00 83.19 129 SER A C 1
ATOM 1058 O O . SER A 1 129 ? 15.658 0.302 -2.676 1.00 83.19 129 SER A O 1
ATOM 1060 N N . ASN A 1 130 ? 16.612 -0.023 -4.681 1.00 82.50 130 ASN A N 1
ATOM 1061 C CA . ASN A 1 130 ? 17.565 -1.028 -4.210 1.00 82.50 130 ASN A CA 1
ATOM 1062 C C . ASN A 1 130 ? 18.548 -0.441 -3.193 1.00 82.50 130 ASN A C 1
ATOM 1064 O O . ASN A 1 130 ? 18.859 -1.083 -2.197 1.00 82.50 130 ASN A O 1
ATOM 1068 N N . PHE A 1 131 ? 19.037 0.780 -3.434 1.00 78.00 131 PHE A N 1
ATOM 1069 C CA . PHE A 1 131 ? 19.940 1.457 -2.502 1.00 78.00 131 PHE A CA 1
ATOM 1070 C C . PHE A 1 131 ? 19.271 1.739 -1.150 1.00 78.00 131 PHE A C 1
ATOM 1072 O O . PHE A 1 131 ? 19.922 1.626 -0.117 1.00 78.00 131 PHE A O 1
ATOM 1079 N N . LEU A 1 132 ? 17.990 2.115 -1.165 1.00 75.12 132 LEU A N 1
ATOM 1080 C CA . LEU A 1 132 ? 17.207 2.414 0.032 1.00 75.12 132 LEU A CA 1
ATOM 1081 C C . LEU A 1 132 ? 16.614 1.155 0.684 1.00 75.12 132 LEU A C 1
ATOM 1083 O O . LEU A 1 132 ? 16.121 1.243 1.803 1.00 75.12 132 LEU A O 1
ATOM 1087 N N . GLY A 1 133 ? 16.650 -0.005 0.023 1.00 79.06 133 GLY A N 1
ATOM 1088 C CA . GLY A 1 133 ? 15.968 -1.215 0.487 1.00 79.06 133 GLY A CA 1
ATOM 1089 C C . GLY A 1 133 ? 14.453 -1.015 0.550 1.00 79.06 133 GLY A C 1
ATOM 1090 O O . GLY A 1 133 ? 13.865 -1.129 1.621 1.00 79.06 133 GLY A O 1
ATOM 1091 N N . ILE A 1 134 ? 13.858 -0.602 -0.572 1.00 82.75 134 ILE A N 1
ATOM 1092 C CA . ILE A 1 134 ? 12.407 -0.492 -0.759 1.00 82.75 134 ILE A CA 1
ATOM 1093 C C . ILE A 1 134 ? 11.926 -1.772 -1.441 1.00 82.75 134 ILE A C 1
ATOM 1095 O O . ILE A 1 134 ? 12.201 -1.974 -2.628 1.00 82.75 134 ILE A O 1
ATOM 1099 N N . ASP A 1 135 ? 11.182 -2.599 -0.708 1.00 81.19 135 ASP A N 1
ATOM 1100 C CA . ASP A 1 135 ? 10.714 -3.896 -1.205 1.00 81.19 135 ASP A CA 1
ATOM 1101 C C . ASP A 1 135 ? 9.378 -3.825 -1.957 1.00 81.19 135 ASP A C 1
ATOM 1103 O O . ASP A 1 135 ? 9.163 -4.653 -2.835 1.00 81.19 135 ASP A O 1
ATOM 1107 N N . PHE A 1 136 ? 8.550 -2.793 -1.722 1.00 82.19 136 PHE A N 1
ATOM 1108 C CA . PHE A 1 136 ? 7.207 -2.557 -2.301 1.00 82.19 136 PHE A CA 1
ATOM 1109 C C . PHE A 1 136 ? 7.026 -2.924 -3.792 1.00 82.19 136 PHE A C 1
ATOM 1111 O O . PHE A 1 136 ? 5.952 -3.337 -4.229 1.00 82.19 136 PHE A O 1
ATOM 1118 N N . GLY A 1 137 ? 8.079 -2.775 -4.596 1.00 72.25 137 GLY A N 1
ATOM 1119 C CA . GLY A 1 137 ? 8.072 -3.155 -6.004 1.00 72.25 137 GLY A CA 1
ATOM 1120 C C . GLY A 1 137 ? 9.471 -3.433 -6.524 1.00 72.25 137 GLY A C 1
ATOM 1121 O O . GLY A 1 137 ? 9.960 -2.745 -7.409 1.00 72.25 137 GLY A O 1
ATOM 1122 N N . ARG A 1 138 ? 10.130 -4.468 -6.003 1.00 84.06 138 ARG A N 1
ATOM 1123 C CA . ARG A 1 138 ? 11.497 -4.870 -6.390 1.00 84.06 138 ARG A CA 1
ATOM 1124 C C . ARG A 1 138 ? 11.759 -4.942 -7.906 1.00 84.06 138 ARG A C 1
ATOM 1126 O O . ARG A 1 138 ? 12.904 -4.795 -8.313 1.00 84.06 138 ARG A O 1
ATOM 1133 N N . CYS A 1 139 ? 10.738 -5.090 -8.747 1.00 86.75 139 CYS A N 1
ATOM 1134 C CA . CYS A 1 139 ? 10.814 -5.011 -10.210 1.00 86.75 139 CYS A CA 1
ATOM 1135 C C . CYS A 1 139 ? 9.952 -3.889 -10.803 1.00 86.75 139 CYS A C 1
ATOM 1137 O O . CYS A 1 139 ? 9.131 -4.123 -11.698 1.00 86.75 139 CYS A O 1
ATOM 1139 N N . PHE A 1 140 ? 10.164 -2.650 -10.360 1.00 89.25 140 PHE A N 1
ATOM 1140 C CA . PHE A 1 140 ? 9.430 -1.495 -10.868 1.00 89.25 140 PHE A CA 1
ATOM 1141 C C . PHE A 1 140 ? 9.468 -1.426 -12.404 1.00 89.25 140 PHE A C 1
ATOM 1143 O O . PHE A 1 140 ? 10.527 -1.459 -13.040 1.00 89.25 140 PHE A O 1
ATOM 1150 N N . SER A 1 141 ? 8.288 -1.321 -13.015 1.00 92.12 141 SER A N 1
ATOM 1151 C CA . SER A 1 141 ? 8.110 -0.993 -14.430 1.00 92.12 141 SER A CA 1
ATOM 1152 C C . SER A 1 141 ? 7.867 0.509 -14.587 1.00 92.12 141 SER A C 1
ATOM 1154 O O . SER A 1 141 ? 7.440 1.179 -13.644 1.00 92.12 141 SER A O 1
ATOM 1156 N N . SER A 1 142 ? 8.076 1.055 -15.790 1.00 92.69 142 SER A N 1
ATOM 1157 C CA . SER A 1 142 ? 7.683 2.445 -16.082 1.00 92.69 142 SER A CA 1
ATOM 1158 C C . SER A 1 142 ? 6.200 2.694 -15.777 1.00 92.69 142 SER A C 1
ATOM 1160 O O . SER A 1 142 ? 5.851 3.746 -15.255 1.00 92.69 142 SER A O 1
ATOM 1162 N N . ARG A 1 143 ? 5.342 1.696 -16.027 1.00 92.81 143 ARG A N 1
ATOM 1163 C CA . ARG A 1 143 ? 3.901 1.757 -15.763 1.00 92.81 143 ARG A CA 1
ATOM 1164 C C . ARG A 1 143 ? 3.587 1.826 -14.266 1.00 92.81 143 ARG A C 1
ATOM 1166 O O . ARG A 1 143 ? 2.786 2.664 -13.871 1.00 92.81 143 ARG A O 1
ATOM 1173 N N . LEU A 1 144 ? 4.230 1.000 -13.436 1.00 91.75 144 LEU A N 1
ATOM 1174 C CA . LEU A 1 144 ? 4.074 1.052 -11.975 1.00 91.75 144 LEU A CA 1
ATOM 1175 C C . LEU A 1 144 ? 4.565 2.387 -11.410 1.00 91.75 144 LEU A C 1
ATOM 1177 O O . LEU A 1 144 ? 3.897 2.981 -10.569 1.00 91.75 144 LEU A O 1
ATOM 1181 N N . ILE A 1 145 ? 5.697 2.892 -11.907 1.00 92.12 145 ILE A N 1
ATOM 1182 C CA . ILE A 1 145 ? 6.219 4.205 -11.511 1.00 92.12 145 ILE A CA 1
ATOM 1183 C C . ILE A 1 145 ? 5.221 5.302 -11.874 1.00 92.12 145 ILE A C 1
ATOM 1185 O O . ILE A 1 145 ? 4.867 6.110 -11.021 1.00 92.12 145 ILE A O 1
ATOM 1189 N N . ASP A 1 146 ? 4.707 5.306 -13.103 1.00 90.88 146 ASP A N 1
ATOM 1190 C CA . ASP A 1 146 ? 3.703 6.279 -13.530 1.00 90.88 146 ASP A CA 1
ATOM 1191 C C . ASP A 1 146 ? 2.420 6.206 -12.696 1.00 90.88 146 ASP A C 1
ATOM 1193 O O . ASP A 1 146 ? 1.853 7.252 -12.377 1.00 90.88 146 ASP A O 1
ATOM 1197 N N . LEU A 1 147 ? 1.984 5.007 -12.295 1.00 90.62 147 LEU A N 1
ATOM 1198 C CA . LEU A 1 147 ? 0.853 4.832 -11.384 1.00 90.62 147 LEU A CA 1
ATOM 1199 C C . LEU A 1 147 ? 1.133 5.432 -10.005 1.00 90.62 147 LEU A C 1
ATOM 1201 O O . LEU A 1 147 ? 0.294 6.181 -9.515 1.00 90.62 147 LEU A O 1
ATOM 1205 N N . MET A 1 148 ? 2.306 5.184 -9.413 1.00 90.50 148 MET A N 1
ATOM 1206 C CA . MET A 1 148 ? 2.691 5.772 -8.121 1.00 90.50 148 MET A CA 1
ATOM 1207 C C . MET A 1 148 ? 2.740 7.298 -8.178 1.00 90.50 148 MET A C 1
ATOM 1209 O O . MET A 1 148 ? 2.172 7.960 -7.312 1.00 90.50 148 MET A O 1
ATOM 1213 N N . TYR A 1 149 ? 3.356 7.864 -9.222 1.00 88.38 149 TYR A N 1
ATOM 1214 C CA . TYR A 1 149 ? 3.337 9.308 -9.455 1.00 88.38 149 TYR A CA 1
ATOM 1215 C C . TYR A 1 149 ? 1.894 9.804 -9.581 1.00 88.38 149 TYR A C 1
ATOM 1217 O O . TYR A 1 149 ? 1.501 10.747 -8.904 1.00 88.38 149 TYR A O 1
ATOM 1225 N N . LYS A 1 150 ? 1.071 9.159 -10.411 1.00 86.19 150 LYS A N 1
ATOM 1226 C CA . LYS A 1 150 ? -0.326 9.558 -10.588 1.00 86.19 150 LYS A CA 1
ATOM 1227 C C . LYS A 1 150 ? -1.092 9.533 -9.263 1.00 86.19 150 LYS A C 1
ATOM 1229 O O . LYS A 1 150 ? -1.763 10.513 -8.969 1.00 86.19 150 LYS A O 1
ATOM 1234 N N . GLY A 1 151 ? -0.978 8.468 -8.470 1.00 86.62 151 GLY A N 1
ATOM 1235 C CA . GLY A 1 151 ? -1.615 8.368 -7.155 1.00 86.62 151 GLY A CA 1
ATOM 1236 C C . GLY A 1 151 ? -1.169 9.491 -6.224 1.00 86.62 151 GLY A C 1
ATOM 1237 O O . GLY A 1 151 ? -1.993 10.293 -5.797 1.00 86.62 151 GLY A O 1
ATOM 1238 N N . TYR A 1 152 ? 0.142 9.610 -6.007 1.00 85.69 152 TYR A N 1
ATOM 1239 C CA . TYR A 1 152 ? 0.734 10.606 -5.112 1.00 85.69 152 TYR A CA 1
ATOM 1240 C C . TYR A 1 152 ? 0.394 12.056 -5.505 1.00 85.69 152 TYR A C 1
ATOM 1242 O O . TYR A 1 152 ? 0.041 12.870 -4.651 1.00 85.69 152 TYR A O 1
ATOM 1250 N N . PHE A 1 153 ? 0.459 12.395 -6.798 1.00 80.50 153 PHE A N 1
ATOM 1251 C CA . PHE A 1 153 ? 0.217 13.762 -7.271 1.00 80.50 153 PHE A CA 1
ATOM 1252 C C . PHE A 1 153 ? -1.258 14.118 -7.430 1.00 80.50 153 PHE A C 1
ATOM 1254 O O . PHE A 1 153 ? -1.588 15.292 -7.306 1.00 80.50 153 PHE A O 1
ATOM 1261 N N . LEU A 1 154 ? -2.162 13.160 -7.662 1.00 72.69 154 LEU A N 1
ATOM 1262 C CA . LEU A 1 154 ? -3.602 13.457 -7.703 1.00 72.69 154 LEU A CA 1
ATOM 1263 C C . LEU A 1 154 ? -4.113 14.018 -6.371 1.00 72.69 154 LEU A C 1
ATOM 1265 O O . LEU A 1 154 ? -5.039 14.827 -6.361 1.00 72.69 154 LEU A O 1
ATOM 1269 N N . THR A 1 155 ? -3.492 13.619 -5.266 1.00 67.69 155 THR A N 1
ATOM 1270 C CA . THR A 1 155 ? -3.843 14.077 -3.918 1.00 67.69 155 THR A CA 1
ATOM 1271 C C . THR A 1 155 ? -3.092 15.359 -3.532 1.00 67.69 155 THR A C 1
ATOM 1273 O O . THR A 1 155 ? -3.426 16.012 -2.543 1.00 67.69 155 THR A O 1
ATOM 1276 N N . TYR A 1 156 ? -2.092 15.767 -4.320 1.00 69.56 156 TYR A N 1
ATOM 1277 C CA . TYR A 1 156 ? -1.304 16.968 -4.074 1.00 69.56 156 TYR A CA 1
ATOM 1278 C C . TYR A 1 156 ? -1.798 18.128 -4.945 1.00 69.56 156 TYR A C 1
ATOM 1280 O O . TYR A 1 156 ? -1.727 18.105 -6.167 1.00 69.56 156 TYR A O 1
ATOM 1288 N N . SER A 1 157 ? -2.278 19.197 -4.314 1.00 53.59 157 SER A N 1
ATOM 1289 C CA . SER A 1 157 ? -2.923 20.335 -4.988 1.00 53.59 157 SER A CA 1
ATOM 1290 C C . SER A 1 157 ? -1.977 21.288 -5.737 1.00 53.59 157 SER A C 1
ATOM 1292 O O . SER A 1 157 ? -2.420 22.341 -6.196 1.00 53.59 157 SER A O 1
ATOM 1294 N N . LYS A 1 158 ? -0.684 20.958 -5.870 1.00 57.28 158 LYS A N 1
ATOM 1295 C CA . LYS A 1 158 ? 0.311 21.803 -6.549 1.00 57.28 158 LYS A CA 1
ATOM 1296 C C . LYS A 1 158 ? 0.747 21.188 -7.877 1.00 57.28 158 LYS A C 1
ATOM 1298 O O . LYS A 1 158 ? 1.214 20.053 -7.918 1.00 57.28 158 LYS A O 1
ATOM 1303 N N . SER A 1 159 ? 0.637 21.968 -8.950 1.00 55.25 159 SER A N 1
ATOM 1304 C CA . SER A 1 159 ? 1.344 21.725 -10.208 1.00 55.25 159 SER A CA 1
ATOM 1305 C C . SER A 1 159 ? 2.855 21.728 -9.950 1.00 55.25 159 SER A C 1
ATOM 1307 O O . SER A 1 159 ? 3.372 22.623 -9.287 1.00 55.25 159 SER A O 1
ATOM 1309 N N . MET A 1 160 ? 3.571 20.722 -10.462 1.00 62.66 160 MET A N 1
ATOM 1310 C CA . MET A 1 160 ? 5.036 20.667 -10.390 1.00 62.66 160 MET A CA 1
ATOM 1311 C C . MET A 1 160 ? 5.619 21.658 -11.400 1.00 62.66 160 MET A C 1
ATOM 1313 O O . MET A 1 160 ? 5.795 21.325 -12.573 1.00 62.66 160 MET A O 1
ATOM 1317 N N . GLU A 1 161 ? 5.858 22.895 -10.975 1.00 62.25 161 GLU A N 1
ATOM 1318 C CA . GLU A 1 161 ? 6.259 23.971 -11.888 1.00 62.25 161 GLU A CA 1
ATOM 1319 C C . GLU A 1 161 ? 7.780 24.155 -11.952 1.00 62.25 161 GLU A C 1
ATOM 1321 O O . GLU A 1 161 ? 8.287 24.668 -12.952 1.00 62.25 161 GLU A O 1
ATOM 1326 N N . ASN A 1 162 ? 8.534 23.698 -10.940 1.00 68.44 162 ASN A N 1
ATOM 1327 C CA . ASN A 1 162 ? 9.989 23.870 -10.888 1.00 68.44 162 ASN A CA 1
ATOM 1328 C C . ASN A 1 162 ? 10.769 22.635 -10.361 1.00 68.44 162 ASN A C 1
ATOM 1330 O O . ASN A 1 162 ? 10.204 21.651 -9.890 1.00 68.44 162 ASN A O 1
ATOM 1334 N N . LEU A 1 163 ? 12.105 22.680 -10.477 1.00 61.41 163 LEU A N 1
ATOM 1335 C CA . LEU A 1 163 ? 13.021 21.593 -10.080 1.00 61.41 163 LEU A CA 1
ATOM 1336 C C . LEU A 1 163 ? 13.107 21.362 -8.562 1.00 61.41 163 LEU A C 1
ATOM 1338 O O . LEU A 1 163 ? 13.426 20.251 -8.142 1.00 61.41 163 LEU A O 1
ATOM 1342 N N . GLU A 1 164 ? 12.883 22.401 -7.756 1.00 70.50 164 GLU A N 1
ATOM 1343 C CA . GLU A 1 164 ? 12.892 22.309 -6.291 1.00 70.50 164 GLU A CA 1
ATOM 1344 C C . GLU A 1 164 ? 11.648 21.553 -5.809 1.00 70.50 164 GLU A C 1
ATOM 1346 O O . GLU A 1 164 ? 11.770 20.635 -5.001 1.00 70.50 164 GLU A O 1
ATOM 1351 N N . ASP A 1 165 ? 10.492 21.805 -6.434 1.00 75.38 165 ASP A N 1
ATOM 1352 C CA . ASP A 1 165 ? 9.265 21.044 -6.199 1.00 75.38 165 ASP A CA 1
ATOM 1353 C C . ASP A 1 165 ? 9.489 19.555 -6.513 1.00 75.38 165 ASP A C 1
ATOM 1355 O O . ASP A 1 165 ? 9.177 18.689 -5.697 1.00 75.38 165 ASP A O 1
ATOM 1359 N N . PHE A 1 166 ? 10.084 19.227 -7.669 1.00 76.19 166 PHE A N 1
ATOM 1360 C CA . PHE A 1 166 ? 10.398 17.833 -8.019 1.00 76.19 166 PHE A CA 1
ATOM 1361 C C . PHE A 1 166 ? 11.291 17.152 -6.988 1.00 76.19 166 PHE A C 1
ATOM 1363 O O . PHE A 1 166 ? 11.055 15.992 -6.655 1.00 76.19 166 PHE A O 1
ATOM 1370 N N . TYR A 1 167 ? 12.303 17.861 -6.496 1.00 78.00 167 TYR A N 1
ATOM 1371 C CA . T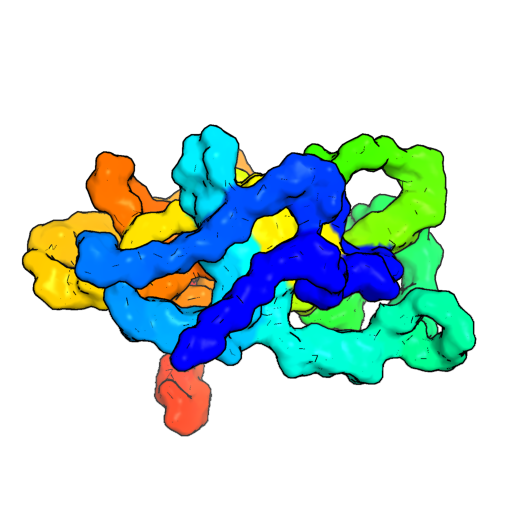YR A 1 167 ? 13.215 17.333 -5.497 1.00 78.00 167 TYR A CA 1
ATOM 1372 C C . TYR A 1 167 ? 12.482 16.985 -4.194 1.00 78.00 167 TYR A C 1
ATOM 1374 O O . TYR A 1 167 ? 12.565 15.842 -3.742 1.00 78.00 167 TYR A O 1
ATOM 1382 N N . ASP A 1 168 ? 11.707 17.920 -3.643 1.00 78.50 168 ASP A N 1
ATOM 1383 C CA . ASP A 1 168 ? 10.966 17.711 -2.396 1.00 78.50 168 ASP A CA 1
ATOM 1384 C C . ASP A 1 168 ? 9.907 16.614 -2.541 1.00 78.50 168 ASP A C 1
ATOM 1386 O O . ASP A 1 168 ? 9.791 15.731 -1.690 1.00 78.50 168 ASP A O 1
ATOM 1390 N N . HIS A 1 169 ? 9.171 16.606 -3.653 1.00 81.69 169 HIS A N 1
ATOM 1391 C CA . HIS A 1 169 ? 8.155 15.593 -3.903 1.00 81.69 169 HIS A CA 1
ATOM 1392 C C . HIS A 1 169 ? 8.731 14.190 -4.087 1.00 81.69 169 HIS A C 1
ATOM 1394 O O . HIS A 1 169 ? 8.139 13.221 -3.615 1.00 81.69 169 HIS A O 1
ATOM 1400 N N . ASN A 1 170 ? 9.867 14.069 -4.770 1.00 83.50 170 ASN A N 1
ATOM 1401 C CA . ASN A 1 170 ? 10.533 12.788 -4.950 1.00 83.50 170 ASN A CA 1
ATOM 1402 C C . ASN A 1 170 ? 11.134 12.276 -3.639 1.00 83.50 170 ASN A C 1
ATOM 1404 O O . ASN A 1 170 ? 11.080 11.075 -3.384 1.00 83.50 170 ASN A O 1
ATOM 1408 N N . LEU A 1 171 ? 11.679 13.164 -2.799 1.00 80.62 171 LEU A N 1
ATOM 1409 C CA . LEU A 1 171 ? 12.126 12.797 -1.456 1.00 80.62 171 LEU A CA 1
ATOM 1410 C C . LEU A 1 171 ? 10.969 12.311 -0.591 1.00 80.62 171 LEU A C 1
ATOM 1412 O O . LEU A 1 171 ? 11.109 11.275 0.057 1.00 80.62 171 LEU A O 1
ATOM 1416 N N . ALA A 1 172 ? 9.834 13.008 -0.621 1.00 82.69 172 ALA A N 1
ATOM 1417 C CA . ALA A 1 172 ? 8.623 12.567 0.052 1.00 82.69 172 ALA A CA 1
ATOM 1418 C C . ALA A 1 172 ? 8.203 11.182 -0.460 1.00 82.69 172 ALA A C 1
ATOM 1420 O O . ALA A 1 172 ? 8.153 10.247 0.326 1.00 82.69 172 ALA A O 1
ATOM 1421 N N . LEU A 1 173 ? 8.036 10.983 -1.773 1.00 86.69 173 LEU A N 1
ATOM 1422 C CA . LEU A 1 173 ? 7.656 9.680 -2.336 1.00 86.69 173 LEU A CA 1
ATOM 1423 C C . LEU A 1 173 ? 8.615 8.544 -1.933 1.00 86.69 173 LEU A C 1
ATOM 1425 O O . LEU A 1 173 ? 8.165 7.470 -1.551 1.00 86.69 173 LEU A O 1
ATOM 1429 N N . LEU A 1 174 ? 9.931 8.764 -1.984 1.00 85.25 174 LEU A N 1
ATOM 1430 C CA . LEU A 1 174 ? 10.910 7.754 -1.564 1.00 85.25 174 LEU A CA 1
ATOM 1431 C C . LEU A 1 174 ? 10.851 7.473 -0.058 1.00 85.25 174 LEU A C 1
ATOM 1433 O O . LEU A 1 174 ? 10.981 6.324 0.350 1.00 85.25 174 LEU A O 1
ATOM 1437 N N . THR A 1 175 ? 10.640 8.510 0.756 1.00 82.75 175 THR A N 1
ATOM 1438 C CA . THR A 1 175 ? 10.473 8.393 2.213 1.00 82.75 175 THR A CA 1
ATOM 1439 C C . THR A 1 175 ? 9.269 7.533 2.542 1.00 82.75 175 THR A C 1
ATOM 1441 O O . THR A 1 175 ? 9.362 6.594 3.321 1.00 82.75 175 THR A O 1
ATOM 1444 N N . ILE A 1 176 ? 8.154 7.831 1.891 1.00 87.75 176 ILE A N 1
ATOM 1445 C CA . ILE A 1 176 ? 6.905 7.103 2.011 1.00 87.75 176 ILE A CA 1
ATOM 1446 C C . ILE A 1 176 ? 7.115 5.629 1.686 1.00 87.75 176 ILE A C 1
ATOM 1448 O O . ILE A 1 176 ? 6.856 4.778 2.519 1.00 87.75 176 ILE A O 1
ATOM 1452 N N . LEU A 1 177 ? 7.650 5.331 0.503 1.00 88.56 177 LEU A N 1
ATOM 1453 C CA . LEU A 1 177 ? 7.848 3.954 0.061 1.00 88.56 177 LEU A CA 1
ATOM 1454 C C . LEU A 1 177 ? 8.844 3.184 0.935 1.00 88.56 177 LEU A C 1
ATOM 1456 O O . LEU A 1 177 ? 8.808 1.958 0.951 1.00 88.56 177 LEU A O 1
ATOM 1460 N N . LYS A 1 178 ? 9.739 3.893 1.632 1.00 85.56 178 LYS A N 1
ATOM 1461 C CA . LYS A 1 178 ? 10.691 3.301 2.568 1.00 85.56 178 LYS A CA 1
ATOM 1462 C C . LYS A 1 178 ? 10.086 3.026 3.943 1.00 85.56 178 LYS A C 1
ATOM 1464 O O . LYS A 1 178 ? 10.386 1.984 4.509 1.00 85.56 178 LYS A O 1
ATOM 1469 N N . ILE A 1 179 ? 9.324 3.970 4.492 1.00 85.81 179 ILE A N 1
ATOM 1470 C CA . ILE A 1 179 ? 8.743 3.839 5.833 1.00 85.81 179 ILE A CA 1
ATOM 1471 C C . ILE A 1 179 ? 7.495 2.968 5.771 1.00 85.81 179 ILE A C 1
ATOM 1473 O O . ILE A 1 179 ? 7.378 2.019 6.532 1.00 85.81 179 ILE A O 1
ATOM 1477 N N . ASN A 1 180 ? 6.556 3.327 4.896 1.00 90.12 180 ASN A N 1
ATOM 1478 C CA . ASN A 1 180 ? 5.263 2.676 4.795 1.00 90.12 180 ASN A CA 1
ATOM 1479 C C . ASN A 1 180 ? 4.602 2.956 3.433 1.00 90.12 180 ASN A C 1
ATOM 1481 O O . ASN A 1 180 ? 4.130 4.077 3.181 1.00 90.12 180 ASN A O 1
ATOM 1485 N N . PRO A 1 181 ? 4.550 1.951 2.543 1.00 92.06 181 PRO A N 1
ATOM 1486 C CA . PRO A 1 181 ? 3.952 2.098 1.228 1.00 92.06 181 PRO A CA 1
ATOM 1487 C C . PRO A 1 181 ? 2.418 2.126 1.246 1.00 92.06 181 PRO A C 1
ATOM 1489 O O . PRO A 1 181 ? 1.848 2.514 0.222 1.00 92.06 181 PRO A O 1
ATOM 1492 N N . GLU A 1 182 ? 1.755 1.778 2.360 1.00 93.44 182 GLU A N 1
ATOM 1493 C CA . GLU A 1 182 ? 0.290 1.702 2.494 1.00 93.44 182 GLU A CA 1
ATOM 1494 C C . GLU A 1 182 ? -0.410 2.859 1.797 1.00 93.44 182 GLU A C 1
ATOM 1496 O O . GLU A 1 182 ? -1.236 2.627 0.915 1.00 93.44 182 GLU A O 1
ATOM 1501 N N . PRO A 1 183 ? -0.065 4.128 2.042 1.00 92.56 183 PRO A N 1
ATOM 1502 C CA . PRO A 1 183 ? -0.934 5.156 1.524 1.00 92.56 183 PRO A CA 1
ATOM 1503 C C . PRO A 1 183 ? -0.664 5.428 0.036 1.00 92.56 183 PRO A C 1
ATOM 1505 O O . PRO A 1 183 ? -1.507 6.011 -0.641 1.00 92.56 183 PRO A O 1
ATOM 1508 N N . ILE A 1 184 ? 0.460 4.952 -0.531 1.00 93.06 184 ILE A N 1
ATOM 1509 C CA . ILE A 1 184 ? 0.620 4.859 -1.994 1.00 93.06 184 ILE A CA 1
ATOM 1510 C C . ILE A 1 184 ? -0.261 3.740 -2.545 1.00 93.06 184 ILE A C 1
ATOM 1512 O O . ILE A 1 184 ? -0.919 3.963 -3.562 1.00 93.06 184 ILE A O 1
ATOM 1516 N N . VAL A 1 185 ? -0.328 2.585 -1.871 1.00 94.56 185 VAL A N 1
ATOM 1517 C CA . VAL A 1 185 ? -1.241 1.484 -2.227 1.00 94.56 185 VAL A CA 1
ATOM 1518 C C . VAL A 1 185 ? -2.674 1.986 -2.299 1.00 94.56 185 VAL A C 1
ATOM 1520 O O . VAL A 1 185 ? -3.296 1.858 -3.349 1.00 94.56 185 VAL A O 1
ATOM 1523 N N . LEU A 1 186 ? -3.168 2.639 -1.245 1.00 94.88 186 LEU A N 1
ATOM 1524 C CA . LEU A 1 186 ? -4.550 3.121 -1.192 1.00 94.88 186 LEU A CA 1
ATOM 1525 C C . LEU A 1 186 ? -4.861 4.163 -2.284 1.00 94.88 186 LEU A C 1
ATOM 1527 O O . LEU A 1 186 ? -5.988 4.249 -2.770 1.00 94.88 186 LEU A O 1
ATOM 1531 N N . GLN A 1 187 ? -3.867 4.950 -2.710 1.00 92.62 187 GLN A N 1
ATOM 1532 C CA . GLN A 1 187 ? -4.040 5.947 -3.773 1.00 92.62 187 GLN A CA 1
ATOM 1533 C C . GLN A 1 187 ? -4.041 5.345 -5.185 1.00 92.62 187 GLN A C 1
ATOM 1535 O O . GLN A 1 187 ? -4.737 5.864 -6.062 1.00 92.62 187 GLN A O 1
ATOM 1540 N N . ILE A 1 188 ? -3.261 4.288 -5.439 1.00 93.44 188 ILE A N 1
ATOM 1541 C CA . ILE A 1 188 ? -3.178 3.657 -6.772 1.00 93.44 188 ILE A CA 1
ATOM 1542 C C . ILE A 1 188 ? -4.136 2.475 -6.938 1.00 93.44 188 ILE A C 1
ATOM 1544 O O . ILE A 1 188 ? -4.508 2.161 -8.069 1.00 93.44 188 ILE A O 1
ATOM 1548 N N . LEU A 1 189 ? -4.566 1.870 -5.828 1.00 94.69 189 LEU A N 1
ATOM 1549 C CA . LEU A 1 189 ? -5.569 0.811 -5.739 1.00 94.69 189 LEU A CA 1
ATOM 1550 C C . LEU A 1 189 ? -6.789 1.299 -4.928 1.00 94.69 189 LEU A C 1
ATOM 1552 O O . LEU A 1 189 ? -7.102 0.736 -3.879 1.00 94.69 189 LEU A O 1
ATOM 1556 N N . PRO A 1 190 ? -7.484 2.368 -5.360 1.00 94.38 190 PRO A N 1
ATOM 1557 C CA . PRO A 1 190 ? -8.504 2.994 -4.531 1.00 94.38 190 PRO A CA 1
ATOM 1558 C C . PRO A 1 190 ? -9.783 2.152 -4.457 1.00 94.38 190 PRO A C 1
ATOM 1560 O O . PRO A 1 190 ? -10.229 1.579 -5.460 1.00 94.38 190 PRO A O 1
ATOM 1563 N N . LYS A 1 191 ? -10.447 2.167 -3.296 1.00 94.62 191 LYS A N 1
ATOM 1564 C CA . LYS A 1 191 ? -11.722 1.468 -3.050 1.00 94.62 191 LYS A CA 1
ATOM 1565 C C . LYS A 1 191 ? -12.799 1.816 -4.079 1.00 94.62 191 LYS A C 1
ATOM 1567 O O . LYS A 1 191 ? -13.513 0.931 -4.553 1.00 94.62 191 LYS A O 1
ATOM 1572 N N . LYS A 1 192 ? -12.866 3.080 -4.517 1.00 92.56 192 LYS A N 1
ATOM 1573 C CA . LYS A 1 192 ? -13.784 3.539 -5.581 1.00 92.56 192 LYS A CA 1
ATOM 1574 C C . LYS A 1 192 ? -13.643 2.796 -6.921 1.00 92.56 192 LYS A C 1
ATOM 1576 O O . LYS A 1 192 ? -14.613 2.730 -7.672 1.00 92.56 192 LYS A O 1
ATOM 1581 N N . ASP A 1 193 ? -12.470 2.227 -7.214 1.00 92.50 193 ASP A N 1
ATOM 1582 C CA . ASP A 1 193 ? -12.217 1.455 -8.439 1.00 92.50 193 ASP A CA 1
ATOM 1583 C C . ASP A 1 193 ? -12.508 -0.048 -8.269 1.00 92.50 193 ASP A C 1
ATOM 1585 O O . ASP A 1 193 ? -12.345 -0.816 -9.225 1.00 92.50 193 ASP A O 1
ATOM 1589 N N . GLY A 1 194 ? -12.986 -0.444 -7.084 1.00 92.38 194 GLY A N 1
ATOM 1590 C CA . GLY A 1 194 ? -13.374 -1.807 -6.727 1.00 92.38 194 GLY A CA 1
ATOM 1591 C C . GLY A 1 194 ? -12.338 -2.567 -5.903 1.00 92.38 194 GLY A C 1
ATOM 1592 O O . GLY A 1 194 ? -12.570 -3.734 -5.615 1.00 92.38 194 GLY A O 1
ATOM 1593 N N . TRP A 1 195 ? -11.221 -1.943 -5.524 1.00 95.94 195 TRP A N 1
ATOM 1594 C CA . TRP A 1 195 ? -10.177 -2.614 -4.751 1.00 95.94 195 TRP A CA 1
ATOM 1595 C C . TRP A 1 195 ? -10.592 -2.844 -3.285 1.00 95.94 195 TRP A C 1
ATOM 1597 O O . TRP A 1 195 ? -11.243 -1.977 -2.695 1.00 95.94 195 TRP A O 1
ATOM 1607 N N . PRO A 1 196 ? -10.207 -3.979 -2.672 1.00 96.06 196 PRO A N 1
ATOM 1608 C CA . PRO A 1 196 ? -10.600 -4.348 -1.312 1.00 96.06 196 PRO A CA 1
ATOM 1609 C C . PRO A 1 196 ? -9.690 -3.707 -0.249 1.00 96.06 196 PRO A C 1
ATOM 1611 O O . PRO A 1 196 ? -9.203 -4.388 0.645 1.00 96.06 196 PRO A O 1
ATOM 1614 N N . PHE A 1 197 ? -9.455 -2.400 -0.339 1.00 96.75 197 PHE A N 1
ATOM 1615 C CA . PHE A 1 197 ? -8.691 -1.628 0.649 1.00 96.75 197 PHE A CA 1
ATOM 1616 C C . PHE A 1 197 ? -9.558 -0.505 1.241 1.00 96.75 197 PHE A C 1
ATOM 1618 O O . PHE A 1 197 ? -10.581 -0.166 0.638 1.00 96.75 197 PHE A O 1
ATOM 1625 N N . PRO A 1 198 ? -9.181 0.085 2.391 1.00 95.81 198 PRO A N 1
ATOM 1626 C CA . PRO A 1 198 ? -9.806 1.297 2.907 1.00 95.81 198 PRO A CA 1
ATOM 1627 C C . PRO A 1 198 ? -9.797 2.458 1.902 1.00 95.81 198 PRO A C 1
ATOM 1629 O O . PRO A 1 198 ? -8.920 2.584 1.044 1.00 95.81 198 PRO A O 1
ATOM 1632 N N . GLU A 1 199 ? -10.786 3.344 2.010 1.00 94.81 199 GLU A N 1
ATOM 1633 C CA . GLU A 1 199 ? -10.794 4.609 1.280 1.00 94.81 199 GLU A CA 1
ATOM 1634 C C . GLU A 1 199 ? -9.775 5.559 1.914 1.00 94.81 199 GLU A C 1
ATOM 1636 O O . GLU A 1 199 ? -9.883 5.914 3.087 1.00 94.81 199 GLU A O 1
ATOM 1641 N N . PHE A 1 200 ? -8.807 6.014 1.122 1.00 93.19 200 PHE A N 1
ATOM 1642 C CA . PHE A 1 200 ? -7.844 7.023 1.547 1.00 93.19 200 PHE A CA 1
ATOM 1643 C C . PHE A 1 200 ? -8.469 8.418 1.510 1.00 93.19 200 PHE A C 1
ATOM 1645 O O . PHE A 1 200 ? -8.762 8.952 0.439 1.00 93.19 200 PHE A O 1
ATOM 1652 N N . PHE A 1 201 ? -8.625 9.041 2.676 1.00 89.94 201 PHE A N 1
ATOM 1653 C CA . PHE A 1 201 ? -9.146 10.405 2.780 1.00 89.94 201 PHE A CA 1
ATOM 1654 C C . PHE A 1 201 ? -8.058 11.464 2.612 1.00 89.94 201 PHE A C 1
ATOM 1656 O O . PHE A 1 201 ? -8.339 12.571 2.154 1.00 89.94 201 PHE A O 1
ATOM 1663 N N . GLY A 1 202 ? -6.811 11.134 2.947 1.00 89.19 202 GLY A N 1
ATOM 1664 C CA . GLY A 1 202 ? -5.664 12.003 2.719 1.00 89.19 202 GLY A CA 1
ATOM 1665 C C . GLY A 1 202 ? -4.603 11.889 3.803 1.00 89.19 202 GLY A C 1
ATOM 1666 O O . GLY A 1 202 ? -4.563 10.933 4.573 1.00 89.19 202 GLY A O 1
ATOM 1667 N N . SER A 1 203 ? -3.713 12.875 3.862 1.00 88.75 203 SER A N 1
ATOM 1668 C CA . SER A 1 203 ? -2.553 12.839 4.746 1.00 88.75 203 SER A CA 1
ATOM 1669 C C . SER A 1 203 ? -2.100 14.225 5.186 1.00 88.75 203 SER A C 1
ATOM 1671 O O . SER A 1 203 ? -2.357 15.238 4.527 1.00 88.75 203 SER A O 1
ATOM 1673 N N . CYS A 1 204 ? -1.403 14.271 6.319 1.00 86.44 204 CYS A N 1
ATOM 1674 C CA . CYS A 1 204 ? -0.737 15.477 6.783 1.00 86.44 204 CYS A CA 1
ATOM 1675 C C . CYS A 1 204 ? 0.519 15.135 7.583 1.00 86.44 204 CYS A C 1
ATOM 1677 O O . CYS A 1 204 ? 0.450 14.447 8.597 1.00 86.44 204 CYS A O 1
ATOM 1679 N N . GLY A 1 205 ? 1.679 15.624 7.147 1.00 86.06 205 GLY A N 1
ATOM 1680 C CA . GLY A 1 205 ? 2.941 15.302 7.799 1.00 86.06 205 GLY A CA 1
ATOM 1681 C C . GLY A 1 205 ? 3.208 13.796 7.749 1.00 86.06 205 GLY A C 1
ATOM 1682 O O . GLY A 1 205 ? 3.261 13.242 6.659 1.00 86.06 205 GLY A O 1
ATOM 1683 N N . ARG A 1 206 ? 3.383 13.124 8.888 1.00 86.56 206 ARG A N 1
ATOM 1684 C CA . ARG A 1 206 ? 3.626 11.666 8.980 1.00 86.56 206 ARG A CA 1
ATOM 1685 C C . ARG A 1 206 ? 2.404 10.857 9.417 1.00 86.56 206 ARG A C 1
ATOM 1687 O O . ARG A 1 206 ? 2.554 9.762 9.957 1.00 86.56 206 ARG A O 1
ATOM 1694 N N . ILE A 1 207 ? 1.207 11.390 9.183 1.00 87.56 207 ILE A N 1
ATOM 1695 C CA . ILE A 1 207 ? -0.043 10.656 9.377 1.00 87.56 207 ILE A CA 1
ATOM 1696 C C . ILE A 1 207 ? -0.836 10.533 8.084 1.00 87.56 207 ILE A C 1
ATOM 1698 O O . ILE A 1 207 ? -0.786 11.407 7.208 1.00 87.56 207 ILE A O 1
ATOM 1702 N N . ILE A 1 208 ? -1.626 9.471 8.025 1.00 91.06 208 ILE A N 1
ATOM 1703 C CA . ILE A 1 208 ? -2.661 9.256 7.022 1.00 91.06 208 ILE A CA 1
ATOM 1704 C C . ILE A 1 208 ? -4.024 9.133 7.683 1.00 91.06 208 ILE A C 1
ATOM 1706 O O . ILE A 1 208 ? -4.119 8.821 8.871 1.00 91.06 208 ILE A O 1
ATOM 1710 N N . VAL A 1 209 ? -5.064 9.393 6.902 1.00 89.19 209 VAL A N 1
ATOM 1711 C CA . VAL A 1 209 ? -6.456 9.252 7.310 1.00 89.19 209 VAL A CA 1
ATOM 1712 C C . VAL A 1 209 ? -7.176 8.396 6.279 1.00 89.19 209 VAL A C 1
ATOM 1714 O O . VAL A 1 209 ? -7.126 8.685 5.081 1.00 89.19 209 VAL A O 1
ATOM 1717 N N . GLU A 1 210 ? -7.864 7.368 6.753 1.00 92.88 210 GLU A N 1
ATOM 1718 C CA . GLU A 1 210 ? -8.598 6.407 5.932 1.00 92.88 210 GLU A CA 1
ATOM 1719 C C . GLU A 1 210 ? -9.955 6.044 6.553 1.00 92.88 210 GLU A C 1
ATOM 1721 O O . GLU A 1 210 ? -10.263 6.426 7.690 1.00 92.88 210 GLU A O 1
ATOM 1726 N N . SER A 1 211 ? -10.796 5.330 5.805 1.00 91.75 211 SER A N 1
ATOM 1727 C CA . SER A 1 211 ? -12.066 4.818 6.321 1.00 91.75 211 SER A CA 1
ATOM 1728 C C . SER A 1 211 ? -11.871 3.754 7.393 1.00 91.75 211 SER A C 1
ATOM 1730 O O . SER A 1 211 ? -11.032 2.868 7.283 1.00 91.75 211 SER A O 1
ATOM 1732 N N . LEU A 1 212 ? -12.708 3.825 8.431 1.00 89.00 212 LEU A N 1
ATOM 1733 C CA . LEU A 1 212 ? -12.873 2.709 9.354 1.00 89.00 212 LEU A CA 1
ATOM 1734 C C . LEU A 1 212 ? -13.742 1.641 8.689 1.00 89.00 212 LEU A C 1
ATOM 1736 O O . LEU A 1 212 ? -14.916 1.894 8.413 1.00 89.00 212 LEU A O 1
ATOM 1740 N N . GLU A 1 213 ? -13.160 0.471 8.458 1.00 90.12 213 GLU A N 1
ATOM 1741 C CA . GLU A 1 213 ? -13.884 -0.713 8.001 1.00 90.12 213 GLU A CA 1
ATOM 1742 C C . GLU A 1 213 ? -14.516 -1.480 9.177 1.00 90.12 213 GLU A C 1
ATOM 1744 O O . GLU A 1 213 ? -14.343 -1.128 10.347 1.00 90.12 213 GLU A O 1
ATOM 1749 N N . ASP A 1 214 ? -15.308 -2.499 8.848 1.00 87.00 214 ASP A N 1
ATOM 1750 C CA . ASP A 1 214 ? -16.083 -3.289 9.807 1.00 87.00 214 ASP A CA 1
ATOM 1751 C C . ASP A 1 214 ? -15.201 -4.243 10.645 1.00 87.00 214 ASP A C 1
ATOM 1753 O O . ASP A 1 214 ? -13.972 -4.156 10.681 1.00 87.00 214 ASP A O 1
ATOM 1757 N N . LYS A 1 215 ? -15.838 -5.171 11.363 1.00 85.75 215 LYS A N 1
ATOM 1758 C CA . LYS A 1 215 ? -15.164 -6.174 12.192 1.00 85.75 215 LYS A CA 1
ATOM 1759 C C . LYS A 1 215 ? -14.117 -6.981 11.439 1.00 85.75 215 LYS A C 1
ATOM 1761 O O . LYS A 1 215 ? -14.348 -7.440 10.320 1.00 85.75 215 LYS A O 1
ATOM 1766 N N . THR A 1 216 ? -13.027 -7.271 12.133 1.00 90.50 216 THR A N 1
ATOM 1767 C CA . THR A 1 216 ? -11.979 -8.164 11.650 1.00 90.50 216 THR A CA 1
ATOM 1768 C C . THR A 1 216 ? -12.391 -9.635 11.699 1.00 90.50 216 THR A C 1
ATOM 1770 O O . THR A 1 216 ? -13.250 -10.031 12.494 1.00 90.50 216 THR A O 1
ATOM 1773 N N . ILE A 1 217 ? -11.817 -10.460 10.819 1.00 90.69 217 ILE A N 1
ATOM 1774 C CA . ILE A 1 217 ? -12.223 -11.861 10.630 1.00 90.69 217 ILE A CA 1
ATOM 1775 C C . ILE A 1 217 ? -11.954 -12.713 11.876 1.00 90.69 217 ILE A C 1
ATOM 1777 O O . ILE A 1 217 ? -12.756 -13.599 12.187 1.00 90.69 217 ILE A O 1
ATOM 1781 N N . ASP A 1 218 ? -10.892 -12.429 12.630 1.00 87.38 218 ASP A N 1
ATOM 1782 C CA . AS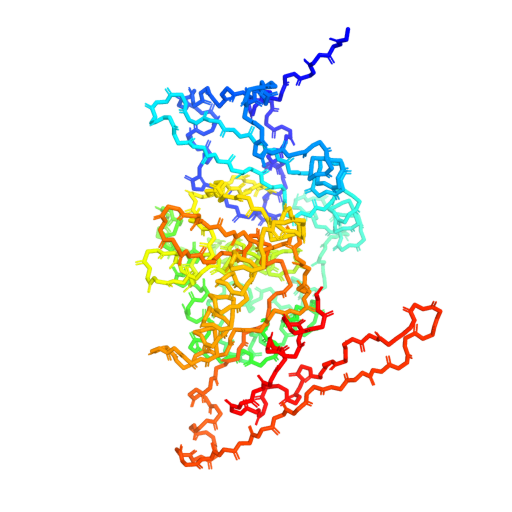P A 1 218 ? -10.573 -13.098 13.902 1.00 87.38 218 ASP A CA 1
ATOM 1783 C C . ASP A 1 218 ? -11.748 -13.047 14.900 1.00 87.38 218 ASP A C 1
ATOM 1785 O O . ASP A 1 218 ? -12.006 -13.998 15.646 1.00 87.38 218 ASP A O 1
ATOM 1789 N N . GLN A 1 219 ? -12.564 -11.993 14.842 1.00 87.69 219 GLN A N 1
ATOM 1790 C CA . GLN A 1 219 ? -13.741 -11.831 15.697 1.00 87.69 219 GLN A CA 1
ATOM 1791 C C . GLN A 1 219 ? -14.898 -12.774 15.329 1.00 87.69 219 GLN A C 1
ATOM 1793 O O . GLN A 1 219 ? -15.826 -12.959 16.122 1.00 87.69 219 GLN A O 1
ATOM 1798 N N . TYR A 1 220 ? -14.849 -13.408 14.155 1.00 89.81 220 TYR A N 1
ATOM 1799 C CA . TYR A 1 220 ? -15.835 -14.384 13.686 1.00 89.81 220 TYR A CA 1
ATOM 1800 C C . TYR A 1 220 ? -15.447 -15.834 13.985 1.00 89.81 220 TYR A C 1
ATOM 1802 O O . TYR A 1 220 ? -16.196 -16.748 13.626 1.00 89.81 220 TYR A O 1
ATOM 1810 N N . TYR A 1 221 ? -14.332 -16.076 14.684 1.00 87.12 221 TYR A N 1
ATOM 1811 C CA . TYR A 1 221 ? -13.849 -17.427 14.993 1.00 87.12 221 TYR A CA 1
ATOM 1812 C C . TYR A 1 221 ? -14.929 -18.308 15.657 1.00 87.12 221 TYR A C 1
ATOM 1814 O O . TYR A 1 221 ? -15.163 -19.460 15.274 1.00 87.12 221 TYR A O 1
ATOM 1822 N N . ASN A 1 222 ? -15.688 -17.726 16.589 1.00 90.62 222 ASN A N 1
ATOM 1823 C CA . ASN A 1 222 ? -16.763 -18.411 17.314 1.00 90.62 222 ASN A CA 1
ATOM 1824 C C . ASN A 1 222 ? -18.152 -18.279 16.659 1.00 90.62 222 ASN A C 1
ATOM 1826 O O . ASN A 1 222 ? -19.133 -18.786 17.206 1.00 90.62 222 ASN A O 1
ATOM 1830 N N . SER A 1 223 ? -18.261 -17.628 15.497 1.00 93.62 223 SER A N 1
ATOM 1831 C CA . SER A 1 223 ? -19.538 -17.465 14.794 1.00 93.62 223 SER A CA 1
ATOM 1832 C C . SER A 1 223 ? -20.047 -18.792 14.208 1.00 93.62 223 SER A C 1
ATOM 1834 O O . SER A 1 223 ? -19.269 -19.729 14.012 1.00 93.62 223 SER A O 1
ATOM 1836 N N . PRO A 1 224 ? -21.353 -18.919 13.896 1.00 97.06 224 PRO A N 1
ATOM 1837 C CA . PRO A 1 224 ? -21.910 -20.136 13.308 1.00 97.06 224 PRO A CA 1
ATOM 1838 C C . PRO A 1 224 ? -21.173 -20.580 12.038 1.00 97.06 224 PRO A C 1
ATOM 1840 O O . PRO A 1 224 ? -20.723 -19.755 11.245 1.00 97.06 224 PRO A O 1
ATOM 1843 N N . PHE A 1 225 ? -21.122 -21.894 11.796 1.00 95.19 225 PHE A N 1
ATOM 1844 C CA . PHE A 1 225 ? -20.412 -22.484 10.653 1.00 95.19 225 PHE A CA 1
ATOM 1845 C C . PHE A 1 225 ? -20.789 -21.856 9.303 1.00 95.19 225 PHE A C 1
ATOM 1847 O O . PHE A 1 225 ? -19.916 -21.592 8.482 1.00 95.19 225 PHE A O 1
ATOM 1854 N N . GLN A 1 226 ? -22.074 -21.554 9.102 1.00 96.25 226 GLN A N 1
ATOM 1855 C CA . GLN A 1 226 ? -22.562 -20.891 7.890 1.00 96.25 226 GLN A CA 1
ATOM 1856 C C . GLN A 1 226 ? -21.933 -19.506 7.684 1.00 96.25 226 GLN A C 1
ATOM 1858 O O . GLN A 1 226 ? -21.565 -19.176 6.560 1.00 96.25 226 GLN A O 1
ATOM 1863 N N . MET A 1 227 ? -21.763 -18.725 8.757 1.00 95.19 227 MET A N 1
ATOM 1864 C CA . MET A 1 227 ? -21.103 -17.419 8.690 1.00 95.19 227 MET A CA 1
ATOM 1865 C C . MET A 1 227 ? -19.618 -17.583 8.360 1.00 95.19 227 MET A C 1
ATOM 1867 O O . MET A 1 227 ? -19.114 -16.913 7.467 1.00 95.19 227 MET A O 1
ATOM 1871 N N . ARG A 1 228 ? -18.929 -18.532 9.006 1.00 94.50 228 ARG A N 1
ATOM 1872 C CA . ARG A 1 228 ? -17.505 -18.785 8.737 1.00 94.50 228 ARG A CA 1
ATOM 1873 C C . ARG A 1 228 ? -17.245 -19.233 7.298 1.00 94.50 228 ARG A C 1
ATOM 1875 O O . ARG A 1 228 ? -16.325 -18.722 6.674 1.00 94.50 228 ARG A O 1
ATOM 1882 N N . ILE A 1 229 ? -18.076 -20.121 6.737 1.00 94.88 229 ILE A N 1
ATOM 1883 C CA . ILE A 1 229 ? -17.968 -20.499 5.314 1.00 94.88 229 ILE A CA 1
ATOM 1884 C C . ILE A 1 229 ? -18.220 -19.295 4.410 1.00 94.88 229 ILE A C 1
ATOM 1886 O O . ILE A 1 229 ? -17.527 -19.132 3.408 1.00 94.88 229 ILE A O 1
ATOM 1890 N N . LYS A 1 230 ? -19.219 -18.464 4.736 1.00 96.12 230 LYS A N 1
ATOM 1891 C CA . LYS A 1 230 ? -19.526 -17.264 3.953 1.00 96.12 230 LYS A CA 1
ATOM 1892 C C . LYS A 1 230 ? -18.305 -16.344 3.886 1.00 96.12 230 LYS A C 1
ATOM 1894 O O . LYS A 1 230 ? -17.894 -15.986 2.788 1.00 96.12 230 LYS A O 1
ATOM 1899 N N . ILE A 1 231 ? -17.699 -16.047 5.035 1.00 95.69 231 ILE A N 1
ATOM 1900 C CA . ILE A 1 231 ? -16.499 -15.209 5.139 1.00 95.69 231 ILE A CA 1
ATOM 1901 C C . ILE A 1 231 ? -15.329 -15.839 4.381 1.00 95.69 231 ILE A C 1
ATOM 1903 O O . ILE A 1 231 ? -14.736 -15.175 3.539 1.00 95.69 231 ILE A O 1
ATOM 1907 N N . ALA A 1 232 ? -15.052 -17.131 4.590 1.00 93.94 232 ALA A N 1
ATOM 1908 C CA . ALA A 1 232 ? -13.975 -17.835 3.890 1.00 93.94 232 ALA A CA 1
ATOM 1909 C C . ALA A 1 232 ? -14.146 -17.782 2.362 1.00 93.94 232 ALA A C 1
ATOM 1911 O O . ALA A 1 232 ? -13.194 -17.537 1.625 1.00 93.94 232 ALA A O 1
ATOM 1912 N N . LYS A 1 233 ? -15.380 -17.943 1.870 1.00 95.12 233 LYS A N 1
ATOM 1913 C CA . LYS A 1 233 ? -15.686 -17.802 0.445 1.00 95.12 233 LYS A CA 1
ATOM 1914 C C . LYS A 1 233 ? -15.396 -16.382 -0.054 1.00 95.12 233 LYS A C 1
ATOM 1916 O O . LYS A 1 233 ? -14.768 -16.237 -1.099 1.00 95.12 233 LYS A O 1
ATOM 1921 N N . ARG A 1 234 ? -15.844 -15.351 0.673 1.00 95.94 234 ARG A N 1
ATOM 1922 C CA . ARG A 1 234 ? -15.596 -13.949 0.296 1.00 95.94 234 ARG A CA 1
ATOM 1923 C C . ARG A 1 234 ? -14.113 -13.595 0.333 1.00 95.94 234 ARG A C 1
ATOM 1925 O O . ARG A 1 234 ? -13.658 -12.864 -0.539 1.00 95.94 234 ARG A O 1
ATOM 1932 N N . LEU A 1 235 ? -13.359 -14.150 1.279 1.00 95.25 235 LEU A N 1
ATOM 1933 C CA . LEU A 1 235 ? -11.913 -13.970 1.364 1.00 95.25 235 LEU A CA 1
ATOM 1934 C C . LEU A 1 235 ? -11.209 -14.531 0.122 1.00 95.25 235 LEU A C 1
ATOM 1936 O O . LEU A 1 235 ? -10.419 -13.828 -0.500 1.00 95.25 235 LEU A O 1
ATOM 1940 N N . LEU A 1 236 ? -11.553 -15.753 -0.295 1.00 93.56 236 LEU A N 1
ATOM 1941 C CA . LEU A 1 236 ? -10.997 -16.360 -1.511 1.00 93.56 236 LEU A CA 1
ATOM 1942 C C . LEU A 1 236 ? -11.344 -15.563 -2.777 1.00 93.56 236 LEU A C 1
ATOM 1944 O O . LEU A 1 236 ? -10.509 -15.428 -3.670 1.00 93.56 236 LEU A O 1
ATOM 1948 N N . GLU A 1 237 ? -12.566 -15.031 -2.864 1.00 94.38 237 GLU A N 1
ATOM 1949 C CA . GLU A 1 237 ? -12.977 -14.155 -3.967 1.00 94.38 237 GLU A CA 1
ATOM 1950 C C . GLU A 1 237 ? -12.141 -12.861 -3.990 1.00 94.38 237 GLU A C 1
ATOM 1952 O O . GLU A 1 237 ? -11.583 -12.526 -5.034 1.00 94.38 237 GLU A O 1
ATOM 1957 N N . ALA A 1 238 ? -11.967 -12.192 -2.845 1.00 95.19 238 ALA A N 1
ATOM 1958 C CA . ALA A 1 238 ? -11.172 -10.965 -2.737 1.00 95.19 238 ALA A CA 1
ATOM 1959 C C . ALA A 1 238 ? -9.679 -11.191 -3.040 1.00 95.19 238 ALA A C 1
ATOM 1961 O O . ALA A 1 238 ? -9.071 -10.422 -3.782 1.00 95.19 238 ALA A O 1
ATOM 1962 N N . ILE A 1 239 ? -9.093 -12.282 -2.536 1.00 93.88 239 ILE A N 1
ATOM 1963 C CA . ILE A 1 239 ? -7.713 -12.688 -2.846 1.00 93.88 239 ILE A CA 1
ATOM 1964 C C . ILE A 1 239 ? -7.530 -12.897 -4.352 1.00 93.88 239 ILE A C 1
ATOM 1966 O O . ILE A 1 239 ? -6.536 -12.459 -4.932 1.00 93.88 239 ILE A O 1
ATOM 1970 N N . LYS A 1 240 ? -8.502 -13.541 -5.005 1.00 92.38 240 LYS A N 1
ATOM 1971 C CA . LYS A 1 240 ? -8.451 -13.762 -6.449 1.00 92.38 240 LYS A CA 1
ATOM 1972 C C . LYS A 1 240 ? -8.486 -12.443 -7.222 1.00 92.38 240 LYS A C 1
ATOM 1974 O O . LYS A 1 240 ? -7.793 -12.322 -8.226 1.00 92.38 240 LYS A O 1
ATOM 1979 N N . GLU A 1 241 ? -9.245 -11.449 -6.772 1.00 93.44 241 GLU A N 1
ATOM 1980 C CA . GLU A 1 241 ? -9.288 -10.123 -7.408 1.00 93.44 241 GLU A CA 1
ATOM 1981 C C . GLU A 1 241 ? -7.950 -9.369 -7.300 1.00 93.44 241 GLU A C 1
ATOM 1983 O O . GLU A 1 241 ? -7.560 -8.673 -8.242 1.00 93.44 241 GLU A O 1
ATOM 1988 N N . LEU A 1 242 ? -7.195 -9.562 -6.211 1.00 95.25 242 LEU A N 1
ATOM 1989 C CA . LEU A 1 242 ? -5.842 -9.005 -6.068 1.00 95.25 242 LEU A CA 1
ATOM 1990 C C . LEU A 1 242 ? -4.860 -9.549 -7.117 1.00 95.25 242 LEU A C 1
ATOM 1992 O O . LEU A 1 242 ? -3.955 -8.839 -7.557 1.00 95.25 242 LEU A O 1
ATOM 1996 N N . GLU A 1 243 ? -5.051 -10.792 -7.556 1.00 90.56 243 GLU A N 1
ATOM 1997 C CA . GLU A 1 243 ? -4.185 -11.437 -8.543 1.00 90.56 243 GLU A CA 1
ATOM 1998 C C . GLU A 1 243 ? -4.690 -11.282 -9.991 1.00 90.56 243 GLU A C 1
ATOM 2000 O O . GLU A 1 243 ? -3.887 -11.115 -10.920 1.00 90.56 243 GLU A O 1
ATOM 2005 N N . TYR A 1 244 ? -6.011 -11.338 -10.178 1.00 90.75 244 TYR A N 1
ATOM 2006 C CA . TYR A 1 244 ? -6.704 -11.331 -11.464 1.00 90.75 244 TYR A CA 1
ATOM 2007 C C . TYR A 1 244 ? -7.610 -10.104 -11.569 1.00 90.75 244 TYR A C 1
ATOM 2009 O O . TYR A 1 244 ? -8.808 -10.150 -11.289 1.00 90.75 244 TYR A O 1
ATOM 2017 N N . ASN A 1 245 ? -7.033 -8.997 -12.026 1.00 92.88 245 ASN A N 1
ATOM 2018 C CA . ASN A 1 245 ? -7.730 -7.727 -12.200 1.00 92.88 245 ASN A CA 1
ATOM 2019 C C . ASN A 1 245 ? -7.515 -7.144 -13.597 1.00 92.88 245 ASN A C 1
ATOM 2021 O O . ASN A 1 245 ? -6.571 -7.475 -14.312 1.00 92.88 245 ASN A O 1
ATOM 2025 N N . LYS A 1 246 ? -8.383 -6.192 -13.950 1.00 91.56 246 LYS A N 1
ATOM 2026 C CA . LYS A 1 246 ? -8.369 -5.466 -15.232 1.00 91.56 246 LYS A CA 1
ATOM 2027 C C . LYS A 1 246 ? -7.101 -4.640 -15.488 1.00 91.56 246 LYS A C 1
ATOM 2029 O O . LYS A 1 246 ? -6.965 -4.077 -16.569 1.00 91.56 246 LYS A O 1
ATOM 2034 N N . PHE A 1 247 ? -6.233 -4.488 -14.488 1.00 91.00 247 PHE A N 1
ATOM 2035 C CA . PHE A 1 247 ? -5.004 -3.715 -14.601 1.00 91.00 247 PHE A CA 1
ATOM 2036 C C . PHE A 1 247 ? -3.775 -4.599 -14.834 1.00 91.00 247 PHE A C 1
ATOM 2038 O O . PHE A 1 247 ? -2.698 -4.040 -15.038 1.00 91.00 247 PHE A O 1
ATOM 2045 N N . ASP A 1 248 ? -3.903 -5.935 -14.807 1.00 92.44 248 ASP A N 1
ATOM 2046 C CA . ASP A 1 248 ? -2.775 -6.874 -14.910 1.00 92.44 248 ASP A CA 1
ATOM 2047 C C . ASP A 1 248 ? -1.633 -6.485 -13.942 1.00 92.44 248 ASP A C 1
ATOM 2049 O O . ASP A 1 248 ? -0.455 -6.400 -14.307 1.00 92.44 248 ASP A O 1
ATOM 2053 N N . ILE A 1 249 ? -1.997 -6.156 -12.700 1.00 92.94 249 ILE A N 1
ATOM 2054 C CA . ILE A 1 249 ? -1.059 -5.913 -11.599 1.00 92.94 249 ILE A CA 1
ATOM 2055 C C . ILE A 1 249 ? -1.280 -7.015 -10.573 1.00 92.94 249 ILE A C 1
ATOM 2057 O O . ILE A 1 249 ? -2.386 -7.152 -10.065 1.00 92.94 249 ILE A O 1
ATOM 2061 N N . GLY A 1 250 ? -0.251 -7.804 -10.275 1.00 94.62 250 GLY A N 1
ATOM 2062 C CA . GLY A 1 250 ? -0.287 -8.711 -9.133 1.00 94.62 250 GLY A CA 1
ATOM 2063 C C . GLY A 1 250 ? -0.106 -7.912 -7.852 1.00 94.62 250 GLY A C 1
ATOM 2064 O O . GLY A 1 250 ? 0.892 -7.203 -7.729 1.00 94.62 250 GLY A O 1
ATOM 2065 N N . VAL A 1 251 ? -1.068 -8.006 -6.940 1.00 95.56 251 VAL A N 1
ATOM 2066 C CA . VAL A 1 251 ? -1.009 -7.385 -5.615 1.00 95.56 251 VAL A CA 1
ATOM 2067 C C . VAL A 1 251 ? -0.828 -8.496 -4.597 1.00 95.56 251 VAL A C 1
ATOM 2069 O O . VAL A 1 251 ? -1.737 -9.299 -4.411 1.00 95.56 251 VAL A O 1
ATOM 2072 N N . TYR A 1 252 ? 0.337 -8.571 -3.963 1.00 94.00 252 TYR A N 1
ATOM 2073 C CA . TYR A 1 252 ? 0.676 -9.654 -3.044 1.00 94.00 252 TYR A CA 1
ATOM 2074 C C . TYR A 1 252 ? 0.822 -9.134 -1.618 1.00 94.00 252 TYR A C 1
ATOM 2076 O O . TYR A 1 252 ? 1.552 -8.174 -1.383 1.00 94.00 252 TYR A O 1
ATOM 2084 N N . LEU A 1 253 ? 0.113 -9.755 -0.681 1.00 91.88 253 LEU A N 1
ATOM 2085 C CA . LEU A 1 253 ? 0.123 -9.411 0.737 1.00 91.88 253 LEU A CA 1
ATOM 2086 C C . LEU A 1 253 ? 1.210 -10.253 1.410 1.00 91.88 253 LEU A C 1
ATOM 2088 O O . LEU A 1 253 ? 1.101 -11.477 1.459 1.00 91.88 253 LEU A O 1
ATOM 2092 N N . LEU A 1 254 ? 2.280 -9.605 1.866 1.00 88.19 254 LEU A N 1
ATOM 2093 C CA . LEU A 1 254 ? 3.442 -10.282 2.450 1.00 88.19 254 LEU A CA 1
ATOM 2094 C C . LEU A 1 254 ? 3.255 -10.595 3.940 1.00 88.19 254 LEU A C 1
ATOM 2096 O O . LEU A 1 254 ? 3.948 -11.458 4.470 1.00 88.19 254 LEU A O 1
ATOM 2100 N N . ASP A 1 255 ? 2.322 -9.905 4.594 1.00 83.31 255 ASP A N 1
ATOM 2101 C CA . ASP A 1 255 ? 1.976 -10.086 6.002 1.00 83.31 255 ASP A CA 1
ATOM 2102 C C . ASP A 1 255 ? 0.449 -10.108 6.150 1.00 83.31 255 ASP A C 1
ATOM 2104 O O . ASP A 1 255 ? -0.212 -9.067 6.196 1.00 83.31 255 ASP A O 1
ATOM 2108 N N . LEU A 1 256 ? -0.128 -11.312 6.114 1.00 83.75 256 LEU A N 1
ATOM 2109 C CA . LEU A 1 256 ? -1.574 -11.519 6.137 1.00 83.75 256 LEU A CA 1
ATOM 2110 C C . LEU A 1 256 ? -2.012 -12.189 7.444 1.00 83.75 256 LEU A C 1
ATOM 2112 O O . LEU A 1 256 ? -2.008 -13.415 7.561 1.00 83.75 256 LEU A O 1
ATOM 2116 N N . GLY A 1 257 ? -2.444 -11.375 8.404 1.00 84.19 257 GLY A N 1
ATOM 2117 C CA . GLY A 1 257 ? -3.116 -11.815 9.631 1.00 84.19 257 GLY A CA 1
ATOM 2118 C C . GLY A 1 257 ? -4.639 -11.670 9.542 1.00 84.19 257 GLY A C 1
ATOM 2119 O O . GLY A 1 257 ? -5.141 -10.773 8.864 1.00 84.19 257 GLY A O 1
ATOM 2120 N N . LEU A 1 258 ? -5.398 -12.522 10.242 1.00 86.50 258 LEU A N 1
ATOM 2121 C CA . LEU A 1 258 ? -6.871 -12.439 10.289 1.00 86.50 258 LEU A CA 1
ATOM 2122 C C . LEU A 1 258 ? -7.375 -11.136 10.936 1.00 86.50 258 LEU A C 1
ATOM 2124 O O . LEU A 1 258 ? -8.485 -10.685 10.651 1.00 86.50 258 LEU A O 1
ATOM 2128 N N . GLU A 1 259 ? -6.554 -10.528 11.785 1.00 84.25 259 GLU A N 1
ATOM 2129 C CA . GLU A 1 259 ? -6.742 -9.217 12.402 1.00 84.25 259 GLU A CA 1
ATOM 2130 C C . GLU A 1 259 ? -6.549 -8.049 11.421 1.00 84.25 259 GLU A C 1
ATOM 2132 O O . GLU A 1 259 ? -7.020 -6.948 11.689 1.00 84.25 259 GLU A O 1
ATOM 2137 N N . ASN A 1 260 ? -5.911 -8.286 10.270 1.00 88.31 260 ASN A N 1
ATOM 2138 C CA . ASN A 1 260 ? -5.688 -7.291 9.215 1.00 88.31 260 ASN A CA 1
ATOM 2139 C C . ASN A 1 260 ? -6.721 -7.395 8.084 1.00 88.31 260 ASN A C 1
ATOM 2141 O O . ASN A 1 260 ? -6.604 -6.733 7.049 1.00 88.31 260 ASN A O 1
ATOM 2145 N N . ILE A 1 261 ? -7.757 -8.213 8.275 1.00 92.69 261 ILE A N 1
ATOM 2146 C CA . ILE A 1 261 ? -8.823 -8.418 7.303 1.00 92.69 261 ILE A CA 1
ATOM 2147 C C . ILE A 1 261 ? -10.153 -8.133 7.979 1.00 92.69 261 ILE A C 1
ATOM 2149 O O . ILE A 1 261 ? -10.501 -8.776 8.965 1.00 92.69 261 ILE A O 1
ATOM 2153 N N . SER A 1 262 ? -10.921 -7.206 7.420 1.00 94.06 262 SER A N 1
ATOM 2154 C CA . SER A 1 262 ? -12.284 -6.906 7.848 1.00 94.06 262 SER A CA 1
ATOM 2155 C C . SER A 1 262 ? -13.322 -7.530 6.927 1.00 94.06 262 SER A C 1
ATOM 2157 O O . SER A 1 262 ? -13.082 -7.747 5.735 1.00 94.06 262 SER A O 1
ATOM 2159 N N . TYR A 1 263 ? -14.491 -7.812 7.493 1.00 94.94 263 TYR A N 1
ATOM 2160 C CA . TYR A 1 263 ? -15.653 -8.297 6.772 1.00 94.94 263 TYR A CA 1
ATOM 2161 C C . TYR A 1 263 ? -16.853 -7.382 7.026 1.00 94.94 263 TYR A C 1
ATOM 2163 O O . TYR A 1 263 ? -17.400 -7.331 8.126 1.00 94.94 263 TYR A O 1
ATOM 2171 N N . ASP A 1 264 ? -17.270 -6.685 5.974 1.00 92.94 264 ASP A N 1
ATOM 2172 C CA . ASP A 1 264 ? -18.461 -5.845 5.938 1.00 92.94 264 ASP A CA 1
ATOM 2173 C C . ASP A 1 264 ? -19.692 -6.732 5.739 1.00 92.94 264 ASP A C 1
ATOM 2175 O O . ASP A 1 264 ? -19.978 -7.212 4.635 1.00 92.94 264 ASP A O 1
ATOM 2179 N N . GLU A 1 265 ? -20.419 -6.978 6.830 1.00 90.69 265 GLU A N 1
ATOM 2180 C CA . GLU A 1 265 ? -21.604 -7.838 6.824 1.00 90.69 265 GLU A CA 1
ATOM 2181 C C . GLU A 1 265 ? -22.740 -7.263 5.973 1.00 90.69 265 GLU A C 1
ATOM 2183 O O . GLU A 1 265 ? -23.530 -8.028 5.409 1.00 90.69 265 GLU A O 1
ATOM 2188 N N . GLN A 1 266 ? -22.836 -5.932 5.890 1.00 90.81 266 GLN A N 1
ATOM 2189 C CA . GLN A 1 266 ? -23.933 -5.243 5.213 1.00 90.81 266 GLN A CA 1
ATOM 2190 C C . GLN A 1 266 ? -23.804 -5.375 3.698 1.00 90.81 266 GLN A C 1
ATOM 2192 O O . GLN A 1 266 ? -24.786 -5.667 3.013 1.00 90.81 266 GLN A O 1
ATOM 2197 N N . ASN A 1 267 ? -22.588 -5.190 3.186 1.00 93.12 267 ASN A N 1
ATOM 2198 C CA . ASN A 1 267 ? -22.293 -5.254 1.758 1.00 93.12 267 ASN A CA 1
ATOM 2199 C C . ASN A 1 267 ? -21.722 -6.606 1.317 1.00 93.12 267 ASN A C 1
ATOM 2201 O O . ASN A 1 267 ? -21.539 -6.815 0.118 1.00 93.12 267 ASN A O 1
ATOM 2205 N N . ASP A 1 268 ? -21.482 -7.524 2.258 1.00 94.94 268 ASP A N 1
ATOM 2206 C CA . ASP A 1 268 ? -20.918 -8.854 2.021 1.00 94.94 268 ASP A CA 1
ATOM 2207 C C . ASP A 1 268 ? -19.549 -8.788 1.321 1.00 94.94 268 ASP A C 1
ATOM 2209 O O . ASP A 1 268 ? -19.320 -9.446 0.300 1.00 94.94 268 ASP A O 1
ATOM 2213 N N . LYS A 1 269 ? -18.660 -7.942 1.859 1.00 95.69 269 LYS A N 1
ATOM 2214 C CA . LYS A 1 269 ? -17.347 -7.610 1.283 1.00 95.69 269 LYS A CA 1
ATOM 2215 C C . LYS A 1 269 ? -16.203 -7.798 2.270 1.00 95.69 269 LYS A C 1
ATOM 2217 O O . LYS A 1 269 ? -16.385 -7.681 3.474 1.00 95.69 269 LYS A O 1
ATOM 2222 N N . ILE A 1 270 ? -15.020 -8.056 1.724 1.00 96.56 270 ILE A N 1
ATOM 2223 C CA . ILE A 1 270 ? -13.762 -8.167 2.464 1.00 96.56 270 ILE A CA 1
ATOM 2224 C C . ILE A 1 270 ? -12.918 -6.931 2.176 1.00 96.56 270 ILE A C 1
ATOM 2226 O O . ILE A 1 270 ? -12.847 -6.507 1.020 1.00 96.56 270 ILE A O 1
ATOM 2230 N N . TYR A 1 271 ? -12.267 -6.392 3.205 1.00 96.00 271 TYR A N 1
ATOM 2231 C CA . TYR A 1 271 ? -11.249 -5.355 3.047 1.00 96.00 271 TYR A CA 1
ATOM 2232 C C . TYR A 1 271 ? -9.985 -5.714 3.824 1.00 96.00 271 TYR A C 1
ATOM 2234 O O . TYR A 1 271 ? -10.062 -6.102 4.990 1.00 96.00 271 TYR A O 1
ATOM 2242 N N . PHE A 1 272 ? -8.829 -5.543 3.192 1.00 95.31 272 PHE A N 1
ATOM 2243 C CA . PHE A 1 272 ? -7.512 -5.651 3.813 1.00 95.31 272 PHE A CA 1
ATOM 2244 C C . PHE A 1 272 ? -7.158 -4.290 4.412 1.00 95.31 272 PHE A C 1
ATOM 2246 O O . PHE A 1 272 ? -6.958 -3.329 3.674 1.00 95.31 272 PHE A O 1
ATOM 2253 N N . ILE A 1 273 ? -7.167 -4.191 5.741 1.00 92.06 273 ILE A N 1
ATOM 2254 C CA . ILE A 1 273 ? -7.088 -2.912 6.470 1.00 92.06 273 ILE A CA 1
ATOM 2255 C C . ILE A 1 273 ? -5.657 -2.494 6.825 1.00 92.06 273 ILE A C 1
ATOM 2257 O O . ILE A 1 273 ? -5.455 -1.391 7.327 1.00 92.06 273 ILE A O 1
ATOM 2261 N N . ASP A 1 274 ? -4.683 -3.366 6.577 1.00 88.62 274 ASP A N 1
ATOM 2262 C CA . ASP A 1 274 ? -3.250 -3.095 6.681 1.00 88.62 274 ASP A CA 1
ATOM 2263 C C . ASP A 1 274 ? -2.631 -3.357 5.301 1.00 88.62 274 ASP A C 1
ATOM 2265 O O . ASP A 1 274 ? -2.733 -4.465 4.765 1.00 88.62 274 ASP A O 1
ATOM 2269 N N . ALA A 1 275 ? -2.059 -2.317 4.694 1.00 91.62 275 ALA A N 1
ATOM 2270 C CA . ALA A 1 275 ? -1.381 -2.407 3.403 1.00 91.62 275 ALA A CA 1
ATOM 2271 C C . ALA A 1 275 ? 0.092 -1.973 3.498 1.00 91.62 275 ALA A C 1
ATOM 2273 O O . ALA A 1 275 ? 0.686 -1.556 2.499 1.00 91.62 275 ALA A O 1
ATOM 2274 N N . GLU A 1 276 ? 0.691 -2.084 4.687 1.00 89.06 276 GLU A N 1
ATOM 2275 C CA . GLU A 1 276 ? 2.091 -1.729 4.938 1.00 89.06 276 GLU A CA 1
ATOM 2276 C C . GLU A 1 276 ? 3.049 -2.711 4.245 1.00 89.06 276 GLU A C 1
ATOM 2278 O O . GLU A 1 276 ? 4.086 -2.319 3.710 1.00 89.06 276 GLU A O 1
ATOM 2283 N N . ASN A 1 277 ? 2.659 -3.986 4.176 1.00 88.38 277 ASN A N 1
ATOM 2284 C CA . ASN A 1 277 ? 3.459 -5.085 3.635 1.00 88.38 277 ASN A CA 1
ATOM 2285 C C . ASN A 1 277 ? 2.857 -5.635 2.332 1.00 88.38 277 ASN A C 1
ATOM 2287 O O . ASN A 1 277 ? 2.441 -6.792 2.248 1.00 88.38 277 ASN A O 1
ATOM 2291 N N . VAL A 1 278 ? 2.799 -4.790 1.298 1.00 91.69 278 VAL A N 1
ATOM 2292 C CA . VAL A 1 278 ? 2.286 -5.151 -0.035 1.00 91.69 278 VAL A CA 1
ATOM 2293 C C . VAL A 1 278 ? 3.405 -5.155 -1.072 1.00 91.69 278 VAL A C 1
ATOM 2295 O O . VAL A 1 278 ? 4.253 -4.266 -1.100 1.00 91.69 278 VAL A O 1
ATOM 2298 N N . PHE A 1 279 ? 3.373 -6.132 -1.975 1.00 93.69 279 PHE A N 1
ATOM 2299 C CA . PHE A 1 279 ? 4.276 -6.240 -3.111 1.00 93.69 279 PHE A CA 1
ATOM 2300 C C . PHE A 1 279 ? 3.517 -6.164 -4.433 1.00 93.69 279 PHE A C 1
ATOM 2302 O O . PHE A 1 279 ? 2.582 -6.933 -4.669 1.00 93.69 279 PHE A O 1
ATOM 2309 N N . LEU A 1 280 ? 3.930 -5.250 -5.314 1.00 94.69 280 LEU A N 1
ATOM 2310 C CA . LEU A 1 280 ? 3.291 -5.048 -6.613 1.00 94.69 280 LEU A CA 1
ATOM 2311 C C . LEU A 1 280 ? 4.142 -5.573 -7.768 1.00 94.69 280 LEU A C 1
ATOM 2313 O O . LEU A 1 280 ? 5.315 -5.223 -7.909 1.00 94.69 280 LEU A O 1
ATOM 2317 N N . VAL A 1 281 ? 3.508 -6.334 -8.661 1.00 94.25 281 VAL A N 1
ATOM 2318 C CA . VAL A 1 281 ? 4.139 -6.882 -9.870 1.00 94.25 281 VAL A CA 1
ATOM 2319 C C . VAL A 1 281 ? 3.376 -6.460 -11.118 1.00 94.25 281 VAL A C 1
ATOM 2321 O O . VAL A 1 281 ? 2.171 -6.673 -11.239 1.00 94.25 281 VAL A O 1
ATOM 2324 N N . ASP A 1 282 ? 4.092 -5.902 -12.091 1.00 94.12 282 ASP A N 1
ATOM 2325 C CA . ASP A 1 282 ? 3.546 -5.592 -13.410 1.00 94.12 282 ASP A CA 1
ATOM 2326 C C . ASP A 1 282 ? 3.502 -6.846 -14.298 1.00 94.12 282 ASP A C 1
ATOM 2328 O O . ASP A 1 282 ? 4.488 -7.183 -14.959 1.00 94.12 282 ASP A O 1
ATOM 2332 N N . LYS A 1 283 ? 2.349 -7.518 -14.366 1.00 92.81 283 LYS A N 1
ATOM 2333 C CA . LYS A 1 283 ? 2.202 -8.738 -15.174 1.00 92.81 283 LYS A CA 1
ATOM 2334 C C . LYS A 1 283 ? 2.247 -8.458 -16.681 1.00 92.81 283 LYS A C 1
ATOM 2336 O O . LYS A 1 283 ? 2.706 -9.313 -17.436 1.00 92.81 283 LYS A O 1
ATOM 2341 N N . LEU A 1 284 ? 1.837 -7.265 -17.130 1.00 92.50 284 LEU A N 1
ATOM 2342 C CA . LEU A 1 284 ? 1.956 -6.870 -18.544 1.00 92.50 284 LEU A CA 1
ATOM 2343 C C . LEU A 1 284 ? 3.410 -6.749 -18.972 1.00 92.50 284 LEU A C 1
ATOM 2345 O O . LEU A 1 284 ? 3.743 -7.153 -20.080 1.00 92.50 284 LEU A O 1
ATOM 2349 N N . LYS A 1 285 ? 4.277 -6.212 -18.108 1.00 92.88 285 LYS A N 1
ATOM 2350 C CA . LYS A 1 285 ? 5.713 -6.143 -18.391 1.00 92.88 285 LYS A CA 1
ATOM 2351 C C . LYS A 1 285 ? 6.290 -7.547 -18.601 1.00 92.88 285 LYS A C 1
ATOM 2353 O O . LYS A 1 285 ? 6.980 -7.758 -19.591 1.00 92.88 285 LYS A O 1
ATOM 2358 N N . ILE A 1 286 ? 5.967 -8.496 -17.720 1.00 92.44 286 ILE A N 1
ATOM 2359 C CA . ILE A 1 286 ? 6.460 -9.882 -17.815 1.00 92.44 286 ILE A CA 1
ATOM 2360 C C . ILE A 1 286 ? 6.015 -10.523 -19.137 1.00 92.44 286 ILE A C 1
ATOM 2362 O O . ILE A 1 286 ? 6.852 -11.048 -19.874 1.00 92.44 286 ILE A O 1
ATOM 2366 N N . LYS A 1 287 ? 4.721 -10.412 -19.472 1.00 91.56 287 LYS A N 1
ATOM 2367 C CA . LYS A 1 287 ? 4.155 -10.891 -20.745 1.00 91.56 287 LYS A CA 1
ATOM 2368 C C . LYS A 1 287 ? 4.785 -10.195 -21.957 1.00 91.56 287 LYS A C 1
ATOM 2370 O O . LYS A 1 287 ? 5.060 -10.836 -22.961 1.00 91.56 287 LYS A O 1
ATOM 2375 N N . ALA A 1 288 ? 5.069 -8.897 -21.882 1.00 91.50 288 ALA A N 1
ATOM 2376 C CA . ALA A 1 288 ? 5.725 -8.174 -22.972 1.00 91.50 288 ALA A CA 1
ATOM 2377 C C . ALA A 1 288 ? 7.179 -8.629 -23.200 1.00 91.50 288 ALA A C 1
ATOM 2379 O O . ALA A 1 288 ? 7.658 -8.595 -24.332 1.00 91.50 288 ALA A O 1
ATOM 2380 N N . GLU A 1 289 ? 7.880 -9.052 -22.144 1.00 90.75 289 GLU A N 1
ATOM 2381 C CA . GLU A 1 289 ? 9.268 -9.528 -22.213 1.00 90.75 289 GLU A CA 1
ATOM 2382 C C . GLU A 1 289 ? 9.378 -10.994 -22.676 1.00 90.75 289 GLU A C 1
ATOM 2384 O O . GLU A 1 289 ? 10.334 -11.331 -23.375 1.00 90.75 289 GLU A O 1
ATOM 2389 N N . HIS A 1 290 ? 8.403 -11.847 -22.338 1.00 90.44 290 HIS A N 1
ATOM 2390 C CA . HIS A 1 290 ? 8.453 -13.298 -22.595 1.00 90.44 290 HIS A CA 1
ATOM 2391 C C . HIS A 1 290 ? 7.448 -13.807 -23.647 1.00 90.44 290 HIS A C 1
ATOM 2393 O O . HIS A 1 290 ? 7.599 -14.924 -24.142 1.00 90.44 290 HIS A O 1
ATOM 2399 N N . GLY A 1 291 ? 6.454 -12.997 -24.021 1.00 89.00 291 GLY A N 1
ATOM 2400 C CA . GLY A 1 291 ? 5.346 -13.350 -24.917 1.00 89.00 291 GLY A CA 1
ATOM 2401 C C . GLY A 1 291 ? 3.985 -13.368 -24.205 1.00 89.00 291 GLY A C 1
ATOM 2402 O O . GLY A 1 291 ? 3.905 -13.651 -23.011 1.00 89.00 291 GLY A O 1
ATOM 2403 N N . GLU A 1 292 ? 2.901 -13.074 -24.938 1.00 82.12 292 GLU A N 1
ATOM 2404 C CA . GLU A 1 292 ? 1.539 -12.981 -24.371 1.00 82.12 292 GLU A CA 1
ATOM 2405 C C . GLU A 1 292 ? 1.046 -14.298 -23.749 1.00 82.12 292 GLU A C 1
ATOM 2407 O O . GLU A 1 292 ? 0.364 -14.261 -22.727 1.00 82.12 292 GLU A O 1
ATOM 2412 N N . ASP A 1 293 ? 1.451 -15.437 -24.321 1.00 84.38 293 ASP A N 1
ATOM 2413 C CA . ASP A 1 293 ? 1.100 -16.788 -23.856 1.00 84.38 293 ASP A CA 1
ATOM 2414 C C . ASP A 1 293 ? 2.049 -17.320 -22.763 1.00 84.38 293 ASP A C 1
ATOM 2416 O O . ASP A 1 293 ? 1.982 -18.494 -22.393 1.00 84.38 293 ASP A O 1
ATOM 2420 N N . PHE A 1 294 ? 2.989 -16.502 -22.274 1.00 85.69 294 PHE A N 1
ATOM 2421 C CA . PHE A 1 294 ? 3.903 -16.925 -21.219 1.00 85.69 294 PHE A CA 1
ATOM 2422 C C . PHE A 1 294 ? 3.143 -17.082 -19.901 1.00 85.69 294 PHE A C 1
ATOM 2424 O O . PHE A 1 294 ? 2.647 -16.107 -19.336 1.00 85.69 294 PHE A O 1
ATOM 2431 N N . GLU A 1 295 ? 3.096 -18.312 -19.396 1.00 85.06 295 GLU A N 1
ATOM 2432 C CA . GLU A 1 295 ? 2.573 -18.634 -18.075 1.00 85.06 295 GLU A CA 1
ATOM 2433 C C . GLU A 1 295 ? 3.649 -19.338 -17.250 1.00 85.06 295 GLU A C 1
ATOM 2435 O O . GLU A 1 295 ? 4.174 -20.386 -17.626 1.00 85.06 295 GLU A O 1
ATOM 2440 N N . ASN A 1 296 ? 3.965 -18.753 -16.101 1.00 89.94 296 ASN A N 1
ATOM 2441 C CA . ASN A 1 296 ? 4.805 -19.353 -15.080 1.00 89.94 296 ASN A CA 1
ATOM 2442 C C . ASN A 1 296 ? 4.126 -19.197 -13.717 1.00 89.94 296 ASN A C 1
ATOM 2444 O O . ASN A 1 296 ? 3.742 -18.085 -13.333 1.00 89.94 296 ASN A O 1
ATOM 2448 N N . LEU A 1 297 ? 3.981 -20.324 -13.022 1.00 88.75 297 LEU A N 1
ATOM 2449 C CA . LEU A 1 297 ? 3.404 -20.413 -11.690 1.00 88.75 297 LEU A CA 1
ATOM 2450 C C . LEU A 1 297 ? 4.526 -20.538 -10.663 1.00 88.75 297 LEU A C 1
ATOM 2452 O O . LEU A 1 297 ? 5.301 -21.496 -10.686 1.00 88.75 297 LEU A O 1
ATOM 2456 N N . LEU A 1 298 ? 4.566 -19.591 -9.734 1.00 90.81 298 LEU A N 1
ATOM 2457 C CA . LEU A 1 298 ? 5.379 -19.681 -8.534 1.00 90.81 298 LEU A CA 1
ATOM 2458 C C . LEU A 1 298 ? 4.506 -20.166 -7.379 1.00 90.81 298 LEU A C 1
ATOM 2460 O O . LEU A 1 298 ? 3.579 -19.467 -6.972 1.00 90.81 298 LEU A O 1
ATOM 2464 N N . ASN A 1 299 ? 4.826 -21.352 -6.868 1.00 88.38 299 ASN A N 1
ATOM 2465 C CA . ASN A 1 299 ? 4.192 -21.886 -5.670 1.00 88.38 299 ASN A CA 1
ATOM 2466 C C . ASN A 1 299 ? 4.941 -21.413 -4.425 1.00 88.38 299 ASN A C 1
ATOM 2468 O O . ASN A 1 299 ? 6.177 -21.371 -4.413 1.00 88.38 299 ASN A O 1
ATOM 2472 N N . SER A 1 300 ? 4.174 -21.098 -3.396 1.00 85.56 300 SER A N 1
ATOM 2473 C CA . SER A 1 300 ? 4.646 -20.741 -2.068 1.00 85.56 300 SER A CA 1
ATOM 2474 C C . SER A 1 300 ? 4.930 -22.010 -1.275 1.00 85.56 300 SER A C 1
ATOM 2476 O O . SER A 1 300 ? 4.281 -23.041 -1.467 1.00 85.56 300 SER A O 1
ATOM 2478 N N . ASP A 1 301 ? 5.922 -21.936 -0.397 1.00 75.94 301 ASP A N 1
ATOM 2479 C CA . ASP A 1 301 ? 6.320 -23.045 0.464 1.00 75.94 301 ASP A CA 1
ATOM 2480 C C . ASP A 1 301 ? 6.638 -22.521 1.868 1.00 75.94 301 ASP A C 1
ATOM 2482 O O . ASP A 1 301 ? 6.846 -21.316 2.071 1.00 75.94 301 ASP A O 1
ATOM 2486 N N . PHE A 1 302 ? 6.672 -23.432 2.833 1.00 69.88 302 PHE A N 1
ATOM 2487 C CA . PHE A 1 302 ? 7.122 -23.139 4.186 1.00 69.88 302 PHE A CA 1
ATOM 2488 C C . PHE A 1 302 ? 8.641 -23.299 4.288 1.00 69.88 302 PHE A C 1
ATOM 2490 O O . PHE A 1 302 ? 9.203 -24.302 3.849 1.00 69.88 302 PHE A O 1
ATOM 2497 N N . GLU A 1 303 ? 9.313 -22.329 4.907 1.00 64.06 303 GLU A N 1
ATOM 2498 C CA . GLU A 1 303 ? 10.697 -22.495 5.361 1.00 64.06 303 GLU A CA 1
ATOM 2499 C C . GLU A 1 303 ? 10.745 -22.606 6.889 1.00 64.06 303 GLU A C 1
ATOM 2501 O O . GLU A 1 303 ? 10.022 -21.909 7.606 1.00 64.06 303 GLU A O 1
ATOM 2506 N N . GLU A 1 304 ? 11.634 -23.470 7.394 1.00 56.22 304 GLU A N 1
ATOM 2507 C CA . GLU A 1 304 ? 11.911 -23.591 8.828 1.00 56.22 304 GLU A CA 1
ATOM 2508 C C . GLU A 1 304 ? 12.516 -22.276 9.357 1.00 56.22 304 GLU A C 1
ATOM 2510 O O . GLU A 1 304 ? 13.722 -22.029 9.262 1.00 56.22 304 GLU A O 1
ATOM 2515 N N . CYS A 1 305 ? 11.700 -21.432 9.984 1.00 60.44 305 CYS A N 1
ATOM 2516 C CA . CYS A 1 305 ? 12.119 -20.170 10.598 1.00 60.44 305 CYS A CA 1
ATOM 2517 C C . CYS A 1 305 ? 12.669 -20.339 12.019 1.00 60.44 305 CYS A C 1
ATOM 2519 O O . CYS A 1 305 ? 12.357 -19.573 12.942 1.00 60.44 305 CYS A O 1
ATOM 2521 N N . GLY A 1 306 ? 13.504 -21.351 12.238 1.00 60.56 306 GLY A N 1
ATOM 2522 C CA . GLY A 1 306 ? 14.097 -21.601 13.549 1.00 60.56 306 GLY A CA 1
ATOM 2523 C C . GLY A 1 306 ? 13.045 -21.721 14.665 1.00 60.56 306 GLY A C 1
ATOM 2524 O O . GLY A 1 306 ? 12.159 -22.566 14.606 1.00 60.56 306 GLY A O 1
ATOM 2525 N N . GLN A 1 307 ? 13.150 -20.904 15.721 1.00 49.88 307 GLN A N 1
ATOM 2526 C CA . GLN A 1 307 ? 12.335 -2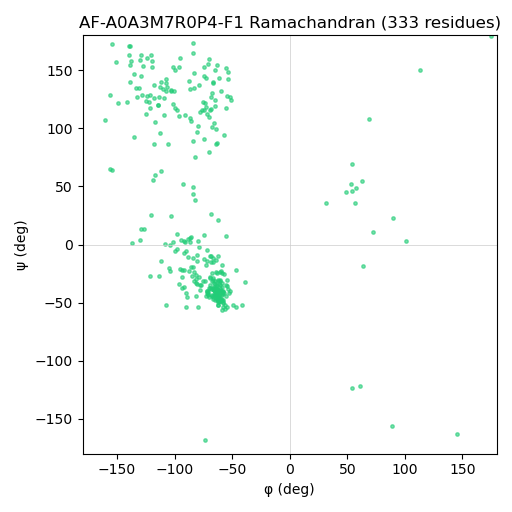1.047 16.943 1.00 49.88 307 GLN A CA 1
ATOM 2527 C C . GLN A 1 307 ? 10.836 -20.726 16.788 1.00 49.88 307 GLN A C 1
ATOM 2529 O O . GLN A 1 307 ? 10.084 -21.013 17.719 1.00 49.88 307 GLN A O 1
ATOM 2534 N N . TYR A 1 308 ? 10.400 -20.158 15.660 1.00 55.75 308 TYR A N 1
ATOM 2535 C CA . TYR A 1 308 ? 9.011 -19.723 15.452 1.00 55.75 308 TYR A CA 1
ATOM 2536 C C . TYR A 1 308 ? 8.163 -20.692 14.608 1.00 55.75 308 TYR A C 1
ATOM 2538 O O . TYR A 1 308 ? 6.980 -20.434 14.411 1.00 55.75 308 TYR A O 1
ATOM 2546 N N .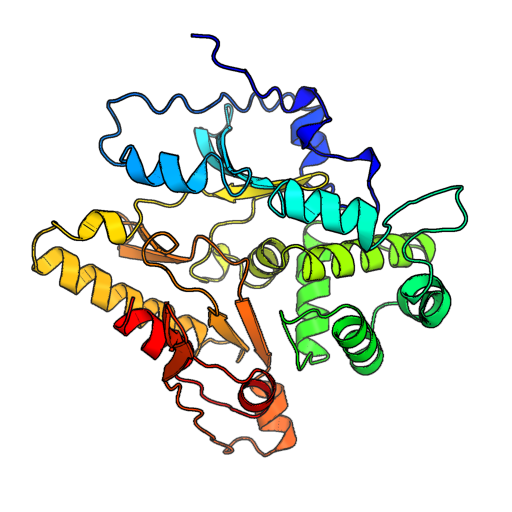 GLY A 1 309 ? 8.726 -21.832 14.185 1.00 58.56 309 GLY A N 1
ATOM 2547 C CA . GLY A 1 309 ? 8.041 -22.818 13.340 1.00 58.56 309 GLY A CA 1
ATOM 2548 C C . GLY A 1 309 ? 8.210 -22.541 11.845 1.00 58.56 309 GLY A C 1
ATOM 2549 O O . GLY A 1 309 ? 9.186 -21.914 11.435 1.00 58.56 309 GLY A O 1
ATOM 2550 N N . ASP A 1 310 ? 7.274 -23.042 11.047 1.00 55.34 310 ASP A N 1
ATOM 2551 C CA . ASP A 1 310 ? 7.220 -22.854 9.597 1.00 55.34 310 ASP A CA 1
ATOM 2552 C C . ASP A 1 310 ? 6.749 -21.420 9.274 1.00 55.34 310 ASP A C 1
ATOM 2554 O O . ASP A 1 310 ? 5.611 -21.073 9.597 1.00 55.34 310 ASP A O 1
ATOM 2558 N N . CYS A 1 311 ? 7.584 -20.571 8.651 1.00 67.19 311 CYS A N 1
ATOM 2559 C CA . CYS A 1 311 ? 7.086 -19.310 8.075 1.00 67.19 311 CYS A CA 1
ATOM 2560 C C . CYS A 1 311 ? 6.801 -19.463 6.593 1.00 67.19 311 CYS A C 1
ATOM 2562 O O . CYS A 1 311 ? 7.482 -20.199 5.876 1.00 67.19 311 CYS A O 1
ATOM 2564 N N . LEU A 1 312 ? 5.866 -18.645 6.123 1.00 71.06 312 LEU A N 1
ATOM 2565 C CA . LEU A 1 312 ? 5.702 -18.359 4.712 1.00 71.06 312 LEU A CA 1
ATOM 2566 C C . LEU A 1 312 ? 7.021 -17.829 4.127 1.00 71.06 312 LEU A C 1
ATOM 2568 O O . LEU A 1 312 ? 7.495 -16.764 4.528 1.00 71.06 312 LEU A O 1
ATOM 2572 N N . SER A 1 313 ? 7.603 -18.560 3.177 1.00 73.94 313 SER A N 1
ATOM 2573 C CA . SER A 1 313 ? 8.764 -18.088 2.427 1.00 73.94 313 SER A CA 1
ATOM 2574 C C . SER A 1 313 ? 8.336 -17.565 1.066 1.00 73.94 313 SER A C 1
ATOM 2576 O O . SER A 1 313 ? 7.593 -18.209 0.324 1.00 73.94 313 SER A O 1
ATOM 2578 N N . PHE A 1 314 ? 8.830 -16.382 0.717 1.00 82.12 314 PHE A N 1
ATOM 2579 C CA . PHE A 1 314 ? 8.642 -15.792 -0.599 1.00 82.12 314 PHE A CA 1
ATOM 2580 C C . PHE A 1 314 ? 9.953 -15.215 -1.123 1.00 82.12 314 PHE A C 1
ATOM 2582 O O . PHE A 1 314 ? 10.791 -14.693 -0.389 1.00 82.12 314 PHE A O 1
ATOM 2589 N N . ASN A 1 315 ? 10.126 -15.290 -2.442 1.00 87.31 315 ASN A N 1
ATOM 2590 C CA . ASN A 1 315 ? 11.280 -14.729 -3.128 1.00 87.31 315 ASN A CA 1
ATOM 2591 C C . ASN A 1 315 ? 10.815 -13.639 -4.092 1.00 87.31 315 ASN A C 1
ATOM 2593 O O . ASN A 1 315 ? 10.287 -13.930 -5.166 1.00 87.31 315 ASN A O 1
ATOM 2597 N N . LEU A 1 316 ? 11.054 -12.385 -3.707 1.00 89.94 316 LEU A N 1
ATOM 2598 C CA . LEU A 1 316 ? 10.612 -11.216 -4.466 1.00 89.94 316 LEU A CA 1
ATOM 2599 C C . LEU A 1 316 ? 11.179 -11.184 -5.897 1.00 89.94 316 LEU A C 1
ATOM 2601 O O . LEU A 1 316 ? 10.481 -10.750 -6.808 1.00 89.94 316 LEU A O 1
ATOM 2605 N N . ASP A 1 317 ? 12.404 -11.679 -6.125 1.00 90.44 317 ASP A N 1
ATOM 2606 C CA . ASP A 1 317 ? 12.980 -11.756 -7.478 1.00 90.44 317 ASP A CA 1
ATOM 2607 C C . ASP A 1 317 ? 12.229 -12.776 -8.345 1.00 90.44 317 ASP A C 1
ATOM 2609 O O . ASP A 1 317 ? 11.879 -12.479 -9.483 1.00 90.44 317 ASP A O 1
ATOM 2613 N N . LYS A 1 318 ? 11.893 -13.952 -7.800 1.00 91.19 318 LYS A N 1
ATOM 2614 C CA . LYS A 1 318 ? 11.088 -14.946 -8.531 1.00 91.19 318 LYS A CA 1
ATOM 2615 C C . LYS A 1 318 ? 9.673 -14.444 -8.802 1.00 91.19 318 LYS A C 1
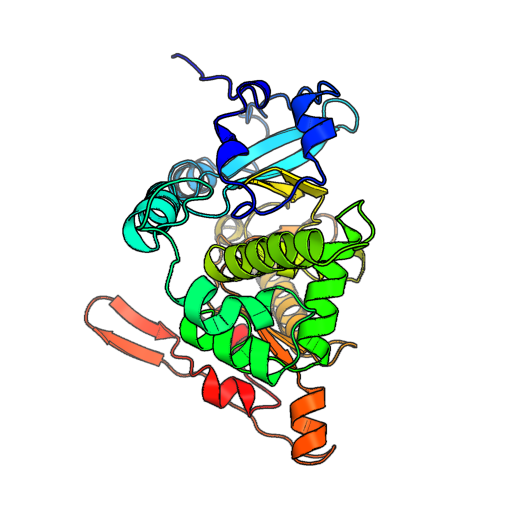ATOM 2617 O O . LYS A 1 318 ? 9.137 -14.676 -9.885 1.00 91.19 318 LYS A O 1
ATOM 2622 N N . MET A 1 319 ? 9.064 -13.739 -7.848 1.00 92.06 319 MET A N 1
ATOM 2623 C CA . MET A 1 319 ? 7.741 -13.131 -8.033 1.00 92.06 319 MET A CA 1
ATOM 2624 C C . MET A 1 319 ? 7.747 -12.117 -9.184 1.00 92.06 319 MET A C 1
ATOM 2626 O O . MET A 1 319 ? 6.783 -12.034 -9.939 1.00 92.06 319 MET A O 1
ATOM 2630 N N . CYS A 1 320 ? 8.854 -11.397 -9.365 1.00 91.81 320 CYS A N 1
ATOM 2631 C CA . CYS A 1 320 ? 9.053 -10.452 -10.460 1.00 91.81 320 CYS A CA 1
ATOM 2632 C C . CYS A 1 320 ? 9.165 -11.077 -11.856 1.00 91.81 320 CYS A C 1
ATOM 2634 O O . CYS A 1 320 ? 9.041 -10.360 -12.849 1.00 91.81 320 CYS A O 1
ATOM 2636 N N . GLU A 1 321 ? 9.388 -12.386 -11.936 1.00 91.44 321 GLU A N 1
ATOM 2637 C CA . GLU A 1 321 ? 9.501 -13.154 -13.182 1.00 91.44 321 GLU A CA 1
ATOM 2638 C C . GLU A 1 321 ? 8.279 -14.061 -13.416 1.00 91.44 321 GLU A C 1
ATOM 2640 O O . GLU A 1 321 ? 8.205 -14.781 -14.413 1.00 91.44 321 GLU A O 1
ATOM 2645 N N . SER A 1 322 ? 7.307 -14.037 -12.500 1.00 91.88 322 SER A N 1
ATOM 2646 C CA . SER A 1 322 ? 6.176 -14.964 -12.487 1.00 91.88 322 SER A CA 1
ATOM 2647 C C . SER A 1 322 ? 4.871 -14.263 -12.848 1.00 91.88 322 SER A C 1
ATOM 2649 O O . SER A 1 322 ? 4.538 -13.195 -12.337 1.00 91.88 322 SER A O 1
ATOM 2651 N N . THR A 1 323 ? 4.092 -14.883 -13.730 1.00 90.25 323 THR A N 1
ATOM 2652 C CA . THR A 1 323 ? 2.777 -14.364 -14.139 1.00 90.25 323 THR A CA 1
ATOM 2653 C C . THR A 1 323 ? 1.668 -14.752 -13.165 1.00 90.25 323 THR A C 1
ATOM 2655 O O . THR A 1 323 ? 0.638 -14.073 -13.102 1.00 90.25 323 THR A O 1
ATOM 2658 N N . GLN A 1 324 ? 1.878 -15.834 -12.414 1.00 90.44 324 GLN A N 1
ATOM 2659 C CA . GLN A 1 324 ? 0.976 -16.349 -11.389 1.00 90.44 324 GLN A CA 1
ATOM 2660 C C . GLN A 1 324 ? 1.786 -16.673 -10.131 1.00 90.44 324 GLN A C 1
ATOM 2662 O O . GLN A 1 324 ? 2.866 -17.260 -10.226 1.00 90.44 324 GLN A O 1
ATOM 2667 N N . VAL A 1 325 ? 1.278 -16.271 -8.969 1.00 91.69 325 VAL A N 1
ATOM 2668 C CA . VAL A 1 325 ? 1.900 -16.560 -7.671 1.00 91.69 325 VAL A CA 1
ATOM 2669 C C . VAL A 1 325 ? 0.785 -16.856 -6.680 1.00 91.69 325 VAL A C 1
ATOM 2671 O O . VAL A 1 325 ? -0.085 -16.017 -6.456 1.00 91.69 325 VAL A O 1
ATOM 2674 N N . ASP A 1 326 ? 0.821 -18.029 -6.060 1.00 90.38 326 ASP A N 1
ATOM 2675 C CA . ASP A 1 326 ? -0.241 -18.492 -5.158 1.00 90.38 326 ASP A CA 1
ATOM 2676 C C . ASP A 1 326 ? -0.175 -17.887 -3.741 1.00 90.38 326 ASP A C 1
ATOM 2678 O O . ASP A 1 326 ? -1.013 -18.226 -2.909 1.00 90.38 326 ASP A O 1
ATOM 2682 N N . LEU A 1 327 ? 0.772 -16.976 -3.474 1.00 91.25 327 LEU A N 1
ATOM 2683 C CA . LEU A 1 327 ? 1.091 -16.441 -2.144 1.00 91.25 327 LEU A CA 1
ATOM 2684 C C . LEU A 1 327 ? -0.147 -16.025 -1.359 1.00 91.25 327 LEU A C 1
ATOM 2686 O O . LEU A 1 327 ? -0.365 -16.510 -0.259 1.00 91.25 327 LEU A O 1
ATOM 2690 N N . ASN A 1 328 ? -1.001 -15.176 -1.933 1.00 90.19 328 ASN A N 1
ATOM 2691 C CA . ASN A 1 328 ? -2.182 -14.692 -1.220 1.00 90.19 328 ASN A CA 1
ATOM 2692 C C . ASN A 1 328 ? -3.158 -15.824 -0.879 1.00 90.19 328 ASN A C 1
ATOM 2694 O O . ASN A 1 328 ? -3.768 -15.803 0.187 1.00 90.19 328 ASN A O 1
ATOM 2698 N N . ILE A 1 329 ? -3.330 -16.790 -1.791 1.00 88.38 329 ILE A N 1
ATOM 2699 C CA . ILE A 1 329 ? -4.210 -17.947 -1.580 1.00 88.38 329 ILE A CA 1
ATOM 2700 C C . ILE A 1 329 ? -3.630 -18.809 -0.468 1.00 88.38 329 ILE A C 1
ATOM 2702 O O . ILE A 1 329 ? -4.357 -19.210 0.436 1.00 88.38 329 ILE A O 1
ATOM 2706 N N . TYR A 1 330 ? -2.330 -19.077 -0.538 1.00 86.00 330 TYR A N 1
ATOM 2707 C CA . TYR A 1 330 ? -1.627 -19.892 0.430 1.00 86.00 330 TYR A CA 1
ATOM 2708 C C . TYR A 1 330 ? -1.678 -19.263 1.824 1.00 86.00 330 TYR A C 1
ATOM 2710 O O . TYR A 1 330 ? -2.156 -19.904 2.756 1.00 86.00 330 TYR A O 1
ATOM 2718 N N . SER A 1 331 ? -1.306 -17.986 1.949 1.00 82.56 331 SER A N 1
ATOM 2719 C CA . SER A 1 331 ? -1.394 -17.231 3.200 1.00 82.56 331 SER A CA 1
ATOM 2720 C C . SER A 1 331 ? -2.817 -17.238 3.747 1.00 82.56 331 SER A C 1
ATOM 2722 O O . SER A 1 331 ? -3.036 -17.664 4.870 1.00 82.56 331 SER A O 1
ATOM 2724 N N . GLY A 1 332 ? -3.815 -16.879 2.933 1.00 78.50 332 GLY A N 1
ATOM 2725 C CA . GLY A 1 332 ? -5.205 -16.795 3.387 1.00 78.50 332 GLY A CA 1
ATOM 2726 C C . GLY A 1 332 ? -5.851 -18.132 3.776 1.00 78.50 332 GLY A C 1
ATOM 2727 O O . GLY A 1 332 ? -6.918 -18.121 4.384 1.00 78.50 332 GLY A O 1
ATOM 2728 N N . LEU A 1 333 ? -5.253 -19.271 3.409 1.00 74.56 333 LEU A N 1
ATOM 2729 C CA . LEU A 1 333 ? -5.702 -20.604 3.826 1.00 74.56 333 LEU A CA 1
ATOM 2730 C C . LEU A 1 333 ? -5.024 -21.100 5.108 1.00 74.56 333 LEU A C 1
ATOM 2732 O O . LEU A 1 333 ? -5.555 -22.022 5.731 1.00 74.56 333 LEU A O 1
ATOM 2736 N N . VAL A 1 334 ? -3.855 -20.554 5.455 1.00 67.31 334 VAL A N 1
ATOM 2737 C CA . VAL A 1 334 ? -3.072 -20.988 6.622 1.00 67.31 334 VAL A CA 1
ATOM 2738 C C . VAL A 1 334 ? -3.167 -20.005 7.797 1.00 67.31 334 VAL A C 1
ATOM 2740 O O . VAL A 1 334 ? -2.951 -20.422 8.935 1.00 67.31 334 VAL A O 1
ATOM 2743 N N . SER A 1 335 ? -3.543 -18.747 7.544 1.00 58.00 335 SER A N 1
ATOM 2744 C CA . SER A 1 335 ? -3.988 -17.781 8.563 1.00 58.00 335 SER A CA 1
ATOM 2745 C C . SER A 1 335 ? -5.297 -18.221 9.222 1.00 58.00 335 SER A C 1
ATOM 2747 O O . SER A 1 335 ? -5.398 -18.079 10.462 1.00 58.00 335 SER A O 1
#

InterPro domains:
  IPR020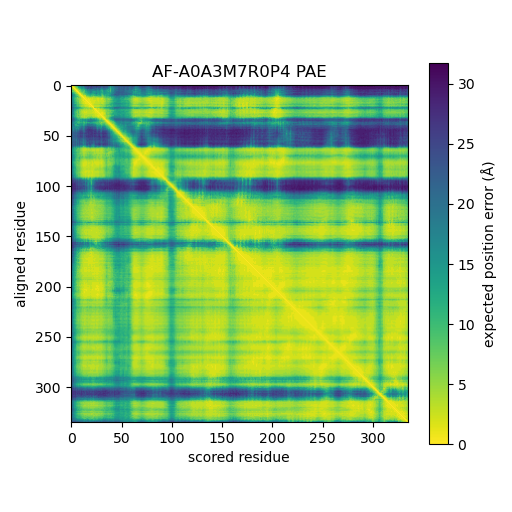519 Divergent protein kinase domain 2A/B [PTHR32073] (9-330)
  IPR022049 FAM69, protein-kinase domain [PF12260] (176-330)

Secondary structure (DSSP, 8-state):
-------GGGSTTTTGGGTTSS-B-TTHHHHHHS---EEE----TT-TTS-HHHHHHHTTTS-EEEEEETTT--EEEEEESS-HHHHHHHHHTTT---SS-S-SSTTHHHHHHHHHTSPPPHHHHHHHHHHHT--TTTT--HHHHHHHHHHHHHT--S---SHHHHHHHHHHHHHHHHH--HHHHHHHS-GGGT-SS--EEEEEBTEEEEEPP--BGGGGTTS-HHHHHHHHHHHHHHHHHHHS-TT-EEEEESS--GGGEEEETTTTEEEE---SSEEEEEHHHHHHHH-TT---EE--EEEE-GGG-EEEE--HHHHTT-SEE-HHHHHHHH-

Nearest PDB structures (foldseek):
  6l20-assembly2_D  TM=6.017E-01  e=7.398E-02  Homo sapiens
  6dtl-assembly1_A  TM=5.882E-01  e=1.591E-01  Arabidopsis thaliana
  4g3d-assembly4_E  TM=6.321E-01  e=2.465E-01  Homo sapiens
  8iyj-assembly1_X8  TM=6.256E-01  e=6.600E-01  Mus musculus
  6wpp-assembly2_B  TM=5.857E-01  e=6.249E-01  Homo sapiens

Organism: Brachionus plicatilis (NCBI:txid10195)

pLDDT: mean 77.77, std 17.69, range [22.2, 97.06]

Mean predicted aligned error: 9.29 Å

Sequence (335 aa):
MLYDHVEVEDGRILELHKCPFCYGHSLCNDLLYKGTKLNRYNIGFEDSLLNTYFLQNILNIKNVFFALDSYSGQKMVIKKLAHSSELDEFDQNEKMCVKNENSCLNKAIKLYGEIIKRKFNQKSFQTLSNFLGIDFGRCFSSRLIDLMYKGYFLTYSKSMENLEDFYDHNLALLTILKINPEPIVLQILPKKDGWPFPEFFGSCGRIIVESLEDKTIDQYYNSPFQMRIKIAKRLLEAIKELEYNKFDIGVYLLDLGLENISYDEQNDKIYFIDAENVFLVDKLKIKAEHGEDFENLLNSDFEECGQYGDCLSFNLDKMCESTQVDLNIYSGLVS